Protein AF-A0A8S3QDN3-F1 (afdb_monomer_lite)

InterPro domains:
  IPR000530 Small ribosomal subunit protein eS12 [PR00972] (88-101)
  IPR000530 Small ribosomal subunit protein eS12 [PR00972] (102-118)
  IPR000530 Small ribosomal subunit protein eS12 [PR00972] (143-164)
  IPR000530 Small ribosomal subunit protein eS12 [PR00972] (168-181)
  IPR004038 Ribosomal protein eL8/eL30/eS12/Gadd45 [PF01248] (84-177)
  IPR029064 Ribosomal protein eL30-like superfamily [G3DSA:3.30.1330.30] (70-199)
  IPR029064 Ribosomal protein eL30-like superfamily [SSF55315] (78-196)
  IPR047860 Small ribosomal subunit protein eS12, conserved site [PS01189] (84-102)

Radius of gyration: 24.27 Å; chains: 1; bounding box: 40×82×55 Å

Foldseek 3Di:
DPVPPPVVVVVVVVVVVVVVVVVVVVVVVVVVVVVVVVVVVVVVVVVVVVVVVVVPPDDDDDDDDDDDDDPDDDDPDPDDLVNLLLVLLVQLVVVVQKQ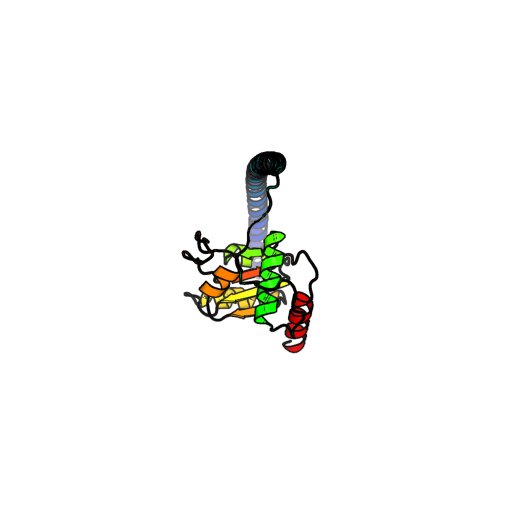FAQVSLLVCLVVLLFQEKEFEPPDPDCVSVVSNVVSCVVSVHHYHYDHFQQVVQVSNVVFDADPVRDGDDGDGTGMMTGRDSNDDDPSVVVNVVVSVVVD

Organism: Mytilus edulis (NCBI:txid6550)

Secondary structure (DSSP, 8-state):
--TTSSHHHHHHHHHHHHHHHHHHHHHHHHHHHHHHHHHHHHHHHHHHHHHHHHHS----------------S-------HHHHHHHHHHHHHHTT-EEESHHHHHHHHHTT--SEEEEES--S-HHHHHHHHHHHHHHT-EEEEES-HHHHHHHTT-EEEPTTS-EEEEPP-SEEEES---S--HHHHHHHHHHHHH-

Structure (mmCIF, N/CA/C/O backbone):
data_AF-A0A8S3QDN3-F1
#
_entry.id   AF-A0A8S3QDN3-F1
#
loop_
_atom_site.group_PDB
_atom_site.id
_atom_site.type_symbol
_atom_site.label_atom_id
_atom_site.label_alt_id
_atom_site.label_comp_id
_atom_site.label_asym_id
_atom_site.label_entity_id
_atom_site.label_seq_id
_atom_site.pdbx_PDB_ins_code
_atom_site.Cartn_x
_atom_site.Cartn_y
_atom_site.Cartn_z
_atom_site.occupancy
_atom_site.B_iso_or_equiv
_atom_site.auth_seq_id
_atom_site.auth_comp_id
_atom_site.auth_asym_id
_atom_site.auth_atom_id
_atom_site.pdbx_PDB_model_num
ATOM 1 N N . MET A 1 1 ? -18.364 45.480 29.108 1.00 50.38 1 MET A N 1
ATOM 2 C CA . MET A 1 1 ? -19.487 44.855 28.366 1.00 50.38 1 MET A CA 1
ATOM 3 C C . MET A 1 1 ? -19.116 44.588 26.892 1.00 50.38 1 MET A C 1
ATOM 5 O O . MET A 1 1 ? -19.864 44.948 25.996 1.00 50.38 1 MET A O 1
ATOM 9 N N . VAL A 1 2 ? -17.956 43.962 26.616 1.00 50.94 2 VAL A N 1
ATOM 10 C CA . VAL A 1 2 ? -17.454 43.743 25.230 1.00 50.94 2 VAL A CA 1
ATOM 11 C C . VAL A 1 2 ? -17.044 42.279 24.966 1.00 50.94 2 VAL A C 1
ATOM 13 O O . VAL A 1 2 ? -17.011 41.842 23.821 1.00 50.94 2 VAL A O 1
ATOM 16 N N . LEU A 1 3 ? -16.868 41.453 26.006 1.00 42.47 3 LEU A N 1
ATOM 17 C CA . LEU A 1 3 ? -16.330 40.089 25.872 1.00 42.47 3 LEU A CA 1
ATOM 18 C C . LEU A 1 3 ? -17.348 38.984 25.507 1.00 42.47 3 LEU A C 1
ATOM 20 O O . LEU A 1 3 ? -16.976 37.821 25.424 1.00 42.47 3 LEU A O 1
ATOM 24 N N . ARG A 1 4 ? -18.628 39.314 25.273 1.00 41.66 4 ARG A N 1
ATOM 25 C CA . ARG A 1 4 ? -19.667 38.333 24.874 1.00 41.66 4 ARG A CA 1
ATOM 26 C C . ARG A 1 4 ? -20.043 38.362 23.386 1.00 41.66 4 ARG A C 1
ATOM 28 O O . ARG A 1 4 ? -20.760 37.477 22.937 1.00 41.66 4 ARG A O 1
ATOM 35 N N . LYS A 1 5 ? -19.551 39.331 22.600 1.00 48.78 5 LYS A N 1
ATOM 36 C CA . LYS A 1 5 ? -19.869 39.449 21.157 1.00 48.78 5 LYS A CA 1
ATOM 37 C C . LYS A 1 5 ? -18.861 38.774 20.218 1.00 48.78 5 LYS A C 1
ATOM 39 O O . LYS A 1 5 ? -19.165 38.621 19.040 1.00 48.78 5 LYS A O 1
ATOM 44 N N . PHE A 1 6 ? -17.696 38.353 20.714 1.00 43.66 6 PHE A N 1
ATOM 45 C CA . PHE A 1 6 ? -16.641 37.790 19.862 1.00 43.66 6 PHE A CA 1
ATOM 46 C C . PHE A 1 6 ? -16.793 36.276 19.622 1.00 43.66 6 PHE A C 1
ATOM 48 O O . PHE A 1 6 ? -16.508 35.790 18.534 1.00 43.66 6 PHE A O 1
ATOM 55 N N . ILE A 1 7 ? -17.352 35.536 20.586 1.00 48.69 7 ILE A N 1
ATOM 56 C CA . ILE A 1 7 ? -17.512 34.072 20.495 1.00 48.69 7 ILE A CA 1
ATOM 57 C C . ILE A 1 7 ? -18.625 33.673 19.502 1.00 48.69 7 ILE A C 1
ATOM 59 O O . ILE A 1 7 ? -18.538 32.634 18.856 1.00 48.69 7 ILE A O 1
ATOM 63 N N . GLY A 1 8 ? -19.642 34.522 19.307 1.00 42.94 8 GLY A N 1
ATOM 64 C CA . GLY A 1 8 ? -20.785 34.216 18.434 1.00 42.94 8 GLY A CA 1
ATOM 65 C C . GLY A 1 8 ? -20.530 34.361 16.928 1.00 42.94 8 GLY A C 1
ATOM 66 O O . GLY A 1 8 ? -21.243 33.754 16.135 1.00 42.94 8 GLY A O 1
ATOM 67 N N . ARG A 1 9 ? -19.524 35.139 16.496 1.00 49.28 9 ARG A N 1
ATOM 68 C CA . ARG A 1 9 ? -19.209 35.278 15.057 1.00 49.28 9 ARG A CA 1
ATOM 69 C C . ARG A 1 9 ? -18.379 34.115 14.518 1.00 49.28 9 ARG A C 1
ATOM 71 O O . ARG A 1 9 ? -18.529 33.766 13.349 1.00 49.28 9 ARG A O 1
ATOM 78 N N . GLN A 1 10 ? -17.557 33.491 15.362 1.00 48.78 10 GLN A N 1
ATOM 79 C CA . GLN A 1 10 ? -16.714 32.369 14.948 1.00 48.78 10 GLN A CA 1
ATOM 80 C C . GLN A 1 10 ? -17.529 31.080 14.744 1.00 48.78 10 GLN A C 1
ATOM 82 O O . GLN A 1 10 ? -17.232 30.294 13.848 1.00 48.78 10 GLN A O 1
ATOM 87 N N . THR A 1 11 ? -18.594 30.875 15.527 1.00 51.03 11 THR A N 1
ATOM 88 C CA . THR A 1 11 ? -19.451 29.682 15.426 1.00 51.03 11 THR A CA 1
ATOM 89 C C . THR A 1 11 ? -20.409 29.729 14.232 1.00 51.03 11 THR A C 1
ATOM 91 O O . THR A 1 11 ? -20.698 28.686 13.649 1.00 51.03 11 THR A O 1
ATOM 94 N N . PHE A 1 12 ? -20.837 30.919 13.793 1.00 46.59 12 PHE A N 1
ATOM 95 C CA . PHE A 1 12 ? -21.756 31.064 12.656 1.00 46.59 12 PHE A CA 1
ATOM 96 C C . PHE A 1 12 ? -21.086 30.776 11.300 1.00 46.59 12 PHE A C 1
ATOM 98 O O . PHE A 1 12 ? -21.665 30.092 10.459 1.00 46.59 12 PHE A O 1
ATOM 105 N N . GLN A 1 13 ? -19.827 31.196 11.110 1.00 51.06 13 GLN A N 1
ATOM 106 C CA . GLN A 1 13 ? -19.063 30.844 9.901 1.00 51.06 13 GLN A CA 1
ATOM 107 C C . GLN A 1 13 ? -18.728 29.346 9.822 1.00 51.06 13 GLN A C 1
ATOM 109 O O . GLN A 1 13 ? -18.540 28.808 8.729 1.00 51.06 13 GLN A O 1
ATOM 114 N N . ASN A 1 14 ? -18.670 28.657 10.966 1.00 46.81 14 ASN A N 1
ATOM 115 C CA . ASN A 1 14 ? -18.399 27.224 11.003 1.00 46.81 14 ASN A CA 1
ATOM 116 C C . ASN A 1 14 ? -19.632 26.397 10.585 1.00 46.81 14 ASN A C 1
ATOM 118 O O . ASN A 1 14 ? -19.491 25.387 9.900 1.00 46.81 14 ASN A O 1
ATOM 122 N N . LEU A 1 15 ? -20.848 26.868 10.896 1.00 49.06 15 LEU A N 1
ATOM 123 C CA . LEU A 1 15 ? -22.093 26.201 10.493 1.00 49.06 15 LEU A CA 1
ATOM 124 C C . LEU A 1 15 ? -22.360 26.280 8.976 1.00 49.06 15 LEU A C 1
ATOM 126 O O . LEU A 1 15 ? -22.818 25.307 8.377 1.00 49.06 15 LEU A O 1
ATOM 130 N N . GLU A 1 16 ? -22.023 27.395 8.319 1.00 52.25 16 GLU A N 1
ATOM 131 C CA . GLU A 1 16 ? -22.179 27.518 6.859 1.00 52.25 16 GLU A CA 1
ATOM 132 C C . GLU A 1 16 ? -21.180 26.654 6.068 1.00 52.25 16 GLU A C 1
ATOM 134 O O . GLU A 1 16 ? -21.493 26.202 4.962 1.00 52.25 16 GLU A O 1
ATOM 139 N N . ARG A 1 17 ? -19.996 26.369 6.631 1.00 51.41 17 ARG A N 1
ATOM 140 C CA . ARG A 1 17 ? -19.025 25.436 6.029 1.00 51.41 17 ARG A CA 1
ATOM 141 C C . ARG A 1 17 ? -19.524 23.993 6.045 1.00 51.41 17 ARG A C 1
ATOM 143 O O . ARG A 1 17 ? -19.334 23.290 5.056 1.00 51.41 17 ARG A O 1
ATOM 150 N N . ILE A 1 18 ? -20.226 23.586 7.101 1.00 54.91 18 ILE A N 1
ATOM 151 C CA . ILE A 1 18 ? -20.807 22.240 7.220 1.00 54.91 18 ILE A CA 1
ATOM 152 C C . ILE A 1 18 ? -21.908 22.022 6.163 1.00 54.91 18 ILE A C 1
ATOM 154 O O . ILE A 1 18 ? -21.962 20.971 5.530 1.00 54.91 18 ILE A O 1
ATOM 15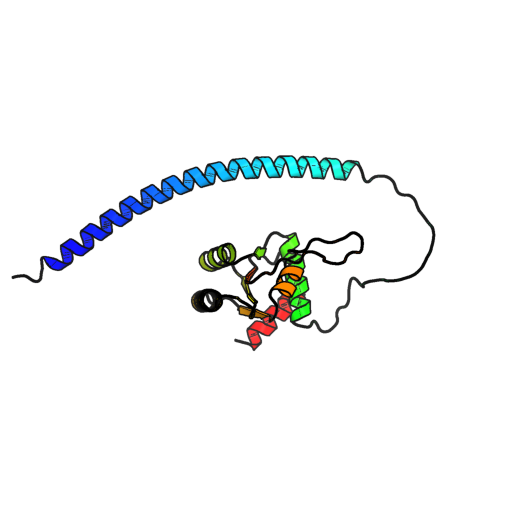8 N N . SER A 1 19 ? -22.726 23.044 5.878 1.00 52.34 19 SER A N 1
ATOM 159 C CA . SER A 1 19 ? -23.772 22.977 4.838 1.00 52.34 19 SER A CA 1
ATOM 160 C C . SER A 1 19 ? -23.218 22.959 3.400 1.00 52.34 19 SER A C 1
ATOM 162 O O . SER A 1 19 ? -23.787 22.326 2.509 1.00 52.34 19 SER A O 1
ATOM 164 N N . LYS A 1 20 ? -22.079 23.620 3.143 1.00 53.25 20 LYS A N 1
ATOM 165 C CA . LYS A 1 20 ? -21.407 23.548 1.830 1.00 53.25 20 LYS A CA 1
ATOM 166 C C . LYS A 1 20 ? -20.676 22.216 1.621 1.00 53.25 20 LYS A C 1
ATOM 168 O O . LYS A 1 20 ? -20.647 21.731 0.493 1.00 53.25 20 LYS A O 1
ATOM 173 N N . ALA A 1 21 ? -20.144 21.608 2.684 1.00 52.16 21 ALA A N 1
ATOM 174 C CA . ALA A 1 21 ? -19.502 20.294 2.625 1.00 52.16 21 ALA A CA 1
ATOM 175 C C . ALA A 1 21 ? -20.494 19.180 2.241 1.00 52.16 21 ALA A C 1
ATOM 177 O O . ALA A 1 21 ? -20.200 18.386 1.349 1.00 52.16 21 ALA A O 1
ATOM 178 N N . SER A 1 22 ? -21.711 19.186 2.798 1.00 53.78 22 SER A N 1
ATOM 179 C CA . SER A 1 22 ? -22.720 18.159 2.488 1.00 53.78 22 SER A CA 1
ATOM 180 C C . SER A 1 22 ? -23.232 18.212 1.039 1.00 53.78 22 SER A C 1
ATOM 182 O O . SER A 1 22 ? -23.549 17.175 0.451 1.00 53.78 22 SER A O 1
ATOM 184 N N . LYS A 1 23 ? -23.252 19.399 0.413 1.00 51.16 23 LYS A N 1
ATOM 185 C CA . LYS A 1 23 ? -23.586 19.558 -1.018 1.00 51.16 23 LYS A CA 1
ATOM 186 C C . LYS A 1 23 ? -22.494 19.026 -1.957 1.00 51.16 23 LYS A C 1
ATOM 188 O O . LYS A 1 23 ? -22.804 18.585 -3.060 1.00 51.16 23 LYS A O 1
ATOM 193 N N . LEU A 1 24 ? -21.228 19.033 -1.530 1.00 52.47 24 LEU A N 1
ATOM 194 C CA . LEU A 1 24 ? -20.122 18.432 -2.287 1.00 52.47 24 LEU A CA 1
ATOM 195 C C . LEU A 1 24 ? -20.076 16.908 -2.113 1.00 52.47 24 LEU A C 1
ATOM 197 O O . LEU A 1 24 ? -19.780 16.196 -3.072 1.00 52.47 24 LEU A O 1
ATOM 201 N N . GLU A 1 25 ? -20.453 16.396 -0.940 1.00 54.19 25 GLU A N 1
ATOM 202 C CA . GLU A 1 25 ? -20.598 14.952 -0.715 1.00 54.19 25 GLU A CA 1
ATOM 203 C C . GLU A 1 25 ? -21.713 14.340 -1.570 1.00 54.19 25 GLU A C 1
ATOM 205 O O . GLU A 1 25 ? -21.537 13.257 -2.131 1.00 54.19 25 GLU A O 1
ATOM 210 N N . SER A 1 26 ? -22.819 15.063 -1.773 1.00 52.88 26 SER A N 1
ATOM 211 C CA . SER A 1 26 ? -23.883 14.608 -2.677 1.00 52.88 26 SER A CA 1
ATOM 212 C C . SER A 1 26 ? -23.433 14.602 -4.147 1.00 52.88 26 SER A C 1
ATOM 214 O O . SER A 1 26 ? -23.751 13.661 -4.871 1.00 52.88 26 SER A O 1
ATOM 216 N N . ALA A 1 27 ? -22.617 15.565 -4.591 1.00 53.34 27 ALA A N 1
ATOM 217 C CA . ALA A 1 27 ? -22.060 15.569 -5.949 1.00 53.34 27 ALA A CA 1
ATOM 218 C C . ALA A 1 27 ? -21.038 14.435 -6.189 1.00 53.34 27 ALA A C 1
ATOM 220 O O . ALA A 1 27 ? -21.037 13.809 -7.253 1.00 53.34 27 ALA A O 1
ATOM 221 N N . LEU A 1 28 ? -20.201 14.118 -5.194 1.00 52.75 28 LEU A N 1
ATOM 222 C CA . LEU A 1 28 ? -19.253 12.998 -5.265 1.00 52.75 28 LEU A CA 1
ATOM 223 C C . LEU A 1 28 ? -19.958 11.633 -5.282 1.00 52.75 28 LEU A C 1
ATOM 225 O O . LEU A 1 28 ? -19.478 10.705 -5.937 1.00 52.75 28 LEU A O 1
ATOM 229 N N . TYR A 1 29 ? -21.121 11.517 -4.638 1.00 56.12 29 TYR A N 1
ATOM 230 C CA . TYR A 1 29 ? -21.932 10.301 -4.663 1.00 56.12 29 TYR A CA 1
ATOM 231 C C . TYR A 1 29 ? -22.500 10.000 -6.065 1.00 56.12 29 TYR A C 1
ATOM 233 O O . TYR A 1 29 ? -22.380 8.872 -6.547 1.00 56.12 29 TYR A O 1
ATOM 241 N N . TYR A 1 30 ? -23.001 11.008 -6.792 1.00 50.34 30 TYR A N 1
ATOM 242 C CA . TYR A 1 30 ? -23.463 10.823 -8.180 1.00 50.34 30 TYR A CA 1
ATOM 243 C C . TYR A 1 30 ? -22.319 10.494 -9.158 1.00 50.34 30 TYR A C 1
ATOM 245 O O . TYR A 1 30 ? -22.499 9.690 -10.075 1.00 50.34 30 TYR A O 1
ATOM 253 N N . ALA A 1 31 ? -21.112 11.026 -8.934 1.00 49.47 31 ALA A N 1
ATOM 254 C CA . ALA A 1 31 ? -19.923 10.637 -9.700 1.00 49.47 31 ALA A CA 1
ATOM 255 C C . ALA A 1 31 ? -19.451 9.199 -9.388 1.00 49.47 31 ALA A C 1
ATOM 257 O O . ALA A 1 31 ? -18.926 8.514 -10.269 1.00 49.47 31 ALA A O 1
ATOM 258 N N . SER A 1 32 ? -19.658 8.721 -8.154 1.00 45.66 32 SER A N 1
ATOM 259 C CA . SER A 1 32 ? -19.384 7.333 -7.756 1.00 45.66 32 SER A CA 1
ATOM 260 C C . SER A 1 32 ? -20.336 6.347 -8.436 1.00 45.66 32 SER A C 1
ATOM 262 O O . SER A 1 32 ? -19.886 5.323 -8.949 1.00 45.66 32 SER A O 1
ATOM 264 N N . LEU A 1 33 ? -21.627 6.680 -8.526 1.00 49.09 33 LEU A N 1
ATOM 265 C CA . LEU A 1 33 ? -22.622 5.839 -9.198 1.00 49.09 33 LEU A CA 1
ATOM 266 C C . LEU A 1 33 ? -22.312 5.657 -10.695 1.00 49.09 33 LEU A C 1
ATOM 268 O O . LEU A 1 33 ? -22.464 4.559 -11.228 1.00 49.09 33 LEU A O 1
ATOM 272 N N . ASN A 1 34 ? -21.768 6.685 -11.356 1.00 48.25 34 ASN A N 1
ATOM 273 C CA . ASN A 1 34 ? -21.389 6.599 -12.770 1.00 48.25 34 ASN A CA 1
ATOM 274 C C . ASN A 1 34 ? -20.076 5.818 -13.013 1.00 48.25 34 ASN A C 1
ATOM 276 O O . ASN A 1 34 ? -19.841 5.314 -14.108 1.00 48.25 34 ASN A O 1
ATOM 280 N N . LYS A 1 35 ? -19.218 5.665 -11.992 1.00 46.12 35 LYS A N 1
ATOM 281 C CA . LYS A 1 35 ? -18.063 4.743 -12.035 1.00 46.12 35 LYS A CA 1
ATOM 282 C C . LYS A 1 35 ? -18.470 3.290 -11.796 1.00 46.12 35 LYS A C 1
ATOM 284 O O . LYS A 1 35 ? -17.833 2.385 -12.332 1.00 46.12 35 LYS A O 1
ATOM 289 N N . GLN A 1 36 ? -19.528 3.063 -11.021 1.00 40.69 36 GLN A N 1
ATOM 290 C CA . GLN A 1 36 ? -20.025 1.724 -10.709 1.00 40.69 36 GLN A CA 1
ATOM 291 C C . GLN A 1 36 ? -20.648 1.038 -11.935 1.00 40.69 36 GLN A C 1
ATOM 293 O O . GLN A 1 36 ? -20.431 -0.158 -12.134 1.00 40.69 36 GLN A O 1
ATOM 298 N N . SER A 1 37 ? -21.304 1.799 -12.819 1.00 41.19 37 SER A N 1
ATOM 299 C CA . SER A 1 37 ? -21.824 1.272 -14.090 1.00 41.19 37 SER A CA 1
ATOM 300 C C . SER A 1 37 ? -20.706 0.831 -15.051 1.00 41.19 37 SER A C 1
ATOM 302 O O . SER A 1 37 ? -20.796 -0.239 -15.645 1.00 41.19 37 SER A O 1
ATOM 304 N N . VAL A 1 38 ? -19.599 1.582 -15.154 1.00 46.44 38 VAL A N 1
ATOM 305 C CA . VAL A 1 38 ? -18.461 1.241 -16.037 1.00 46.44 38 VAL A CA 1
ATOM 306 C C . VAL A 1 38 ? -17.689 0.004 -15.548 1.00 46.44 38 VAL A C 1
ATOM 308 O O . VAL A 1 38 ? -17.191 -0.776 -16.364 1.00 46.44 38 VAL A O 1
ATOM 311 N N . VAL A 1 39 ? -17.609 -0.215 -14.229 1.00 44.25 39 VAL A N 1
ATOM 312 C CA . VAL A 1 39 ? -16.985 -1.415 -13.640 1.00 44.25 39 VAL A CA 1
ATOM 313 C C . VAL A 1 39 ? -17.842 -2.668 -13.873 1.00 44.25 39 VAL A C 1
ATOM 315 O O . VAL A 1 39 ? -17.279 -3.710 -14.199 1.00 44.25 39 VAL A O 1
ATOM 318 N N . GLN A 1 40 ? -19.178 -2.571 -13.826 1.00 31.28 40 GLN A N 1
ATOM 319 C CA . GLN A 1 40 ? -20.073 -3.688 -14.184 1.00 31.28 40 GLN A CA 1
ATOM 320 C C . GLN A 1 40 ? -19.976 -4.089 -15.667 1.00 31.28 40 GLN A C 1
ATOM 322 O O . GLN A 1 40 ? -20.045 -5.273 -15.999 1.00 31.28 40 GLN A O 1
ATOM 327 N N . SER A 1 41 ? -19.739 -3.131 -16.568 1.00 36.16 41 SER A N 1
ATOM 328 C CA . SER A 1 41 ? -19.506 -3.424 -17.990 1.00 36.16 41 SER A CA 1
ATOM 329 C C . SER A 1 41 ? -18.194 -4.182 -18.224 1.00 36.16 41 SER A C 1
ATOM 331 O O . SER A 1 41 ? -18.116 -5.030 -19.114 1.00 36.16 41 SER A O 1
ATOM 333 N N . ARG A 1 42 ? -17.161 -3.913 -17.409 1.00 38.94 42 ARG A N 1
ATOM 334 C CA . ARG A 1 42 ? -15.878 -4.631 -17.454 1.00 38.94 42 ARG A CA 1
ATOM 335 C C . ARG A 1 42 ? -15.990 -6.048 -16.895 1.00 38.94 42 ARG A C 1
ATOM 337 O O . ARG A 1 42 ? -15.510 -6.971 -17.542 1.00 38.94 42 ARG A O 1
ATOM 344 N N . THR A 1 43 ? -16.684 -6.257 -15.775 1.00 45.78 43 THR A N 1
ATOM 345 C CA . THR A 1 43 ? -16.837 -7.601 -15.184 1.00 45.78 43 THR A CA 1
ATOM 346 C C . THR A 1 43 ? -17.689 -8.535 -16.045 1.00 45.78 43 THR A C 1
ATOM 348 O O . THR A 1 43 ? -17.413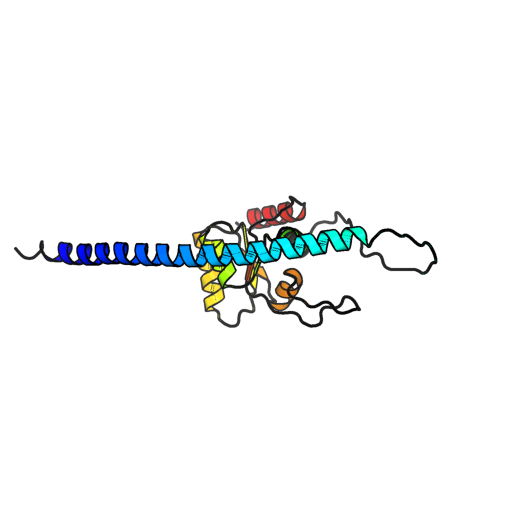 -9.734 -16.104 1.00 45.78 43 THR A O 1
ATOM 351 N N . SER A 1 44 ? -18.674 -8.011 -16.785 1.00 38.09 44 SER A N 1
ATOM 352 C CA . SER A 1 44 ? -19.465 -8.822 -17.719 1.00 38.09 44 SER A CA 1
ATOM 353 C C . SER A 1 44 ? -18.663 -9.272 -18.948 1.00 38.09 44 SER A C 1
ATOM 355 O O . SER A 1 44 ? -18.879 -10.387 -19.429 1.00 38.09 44 SER A O 1
ATOM 357 N N . LEU A 1 45 ? -17.736 -8.447 -19.453 1.00 48.22 45 LEU A N 1
ATOM 358 C CA . LEU A 1 45 ? -16.856 -8.803 -20.575 1.00 48.22 45 LEU A CA 1
ATOM 359 C C . LEU A 1 45 ? -15.727 -9.748 -20.138 1.00 48.22 45 LEU A C 1
ATOM 361 O O . LEU A 1 45 ? -15.433 -10.697 -20.866 1.00 48.22 45 LEU A O 1
ATOM 365 N N . GLU A 1 46 ? -15.189 -9.567 -18.928 1.00 45.97 46 GLU A N 1
ATOM 366 C CA . GLU A 1 46 ? -14.186 -10.462 -18.332 1.00 45.97 46 GLU A CA 1
ATOM 367 C C . GLU A 1 46 ? -14.758 -11.874 -18.111 1.00 45.97 46 GLU A C 1
ATOM 369 O O . GLU A 1 46 ? -14.119 -12.877 -18.422 1.00 45.97 46 GLU A O 1
ATOM 374 N N . SER A 1 47 ? -16.016 -11.962 -17.661 1.00 43.09 47 SER A N 1
ATOM 375 C CA . SER A 1 47 ? -16.718 -13.234 -17.421 1.00 43.09 47 SER A CA 1
ATOM 376 C C . SER A 1 47 ? -17.008 -13.995 -18.722 1.00 43.09 47 SER A C 1
ATOM 378 O O . SER A 1 47 ? -16.924 -15.226 -18.785 1.00 43.09 47 SER A O 1
ATOM 380 N N . ARG A 1 48 ? -17.313 -13.262 -19.800 1.00 40.81 48 ARG A N 1
ATOM 381 C CA . ARG A 1 48 ? -17.563 -13.825 -21.135 1.00 40.81 48 ARG A CA 1
ATOM 382 C C . ARG A 1 48 ? -16.264 -14.296 -21.804 1.00 40.81 48 ARG A C 1
ATOM 384 O O . ARG A 1 48 ? -16.270 -15.327 -22.474 1.00 40.81 48 ARG A O 1
ATOM 391 N N . TRP A 1 49 ? -15.146 -13.615 -21.542 1.00 48.53 49 TRP A N 1
ATOM 392 C CA . TRP A 1 49 ? -13.802 -14.067 -21.919 1.00 48.53 49 TRP A CA 1
ATOM 393 C C . TRP A 1 49 ? -13.352 -15.303 -21.127 1.00 48.53 49 TRP A C 1
ATOM 395 O O . TRP A 1 49 ? -12.884 -16.271 -21.725 1.00 48.53 49 TRP A O 1
ATOM 405 N N . GLN A 1 50 ? -13.569 -15.343 -19.811 1.00 49.75 50 GLN A N 1
ATOM 406 C CA . GLN A 1 50 ? -13.206 -16.499 -18.976 1.00 49.75 50 GLN A CA 1
ATOM 407 C C . GLN A 1 50 ? -14.019 -17.760 -19.313 1.00 49.75 50 GLN A C 1
ATOM 409 O O . GLN A 1 50 ? -13.484 -18.869 -19.281 1.00 49.75 50 GLN A O 1
ATOM 414 N N . THR A 1 51 ? -15.286 -17.608 -19.712 1.00 50.06 51 THR A N 1
ATOM 415 C CA . THR A 1 51 ? -16.119 -18.741 -20.154 1.00 50.06 51 THR A CA 1
ATOM 416 C C . THR A 1 51 ? -15.674 -19.269 -21.524 1.00 50.06 51 THR A C 1
ATOM 418 O O . THR A 1 51 ? -15.628 -20.484 -21.720 1.00 50.06 51 THR A O 1
ATOM 421 N N . SER A 1 52 ? -15.257 -18.380 -22.438 1.00 42.59 52 SER A N 1
ATOM 422 C CA . SER A 1 52 ? -14.707 -18.754 -23.751 1.00 42.59 52 SER A CA 1
ATOM 423 C C . SER A 1 52 ? -13.346 -19.452 -23.646 1.00 42.59 52 SER A C 1
ATOM 425 O O . SER A 1 52 ? -13.086 -20.388 -24.396 1.00 42.59 52 SER A O 1
ATOM 427 N N . LEU A 1 53 ? -12.489 -19.043 -22.703 1.00 47.88 53 LEU A N 1
ATOM 428 C CA . LEU A 1 53 ? -11.207 -19.714 -22.450 1.00 47.88 53 LEU A CA 1
ATOM 429 C C . LEU A 1 53 ? -11.379 -21.092 -21.797 1.00 47.88 53 LEU A C 1
ATOM 431 O O . LEU A 1 53 ? -10.565 -21.985 -22.017 1.00 47.88 53 LEU A O 1
ATOM 435 N N . ARG A 1 54 ? -12.453 -21.303 -21.027 1.00 39.50 54 ARG A N 1
ATOM 436 C CA . ARG A 1 54 ? -12.746 -22.603 -20.406 1.00 39.50 54 ARG A CA 1
ATOM 437 C C . ARG A 1 54 ? -13.277 -23.638 -21.408 1.00 39.50 54 ARG A C 1
ATOM 439 O O . ARG A 1 54 ? -13.145 -24.831 -21.158 1.00 39.50 54 ARG A O 1
ATOM 446 N N . THR A 1 55 ? -13.824 -23.214 -22.551 1.00 41.81 55 THR A N 1
ATOM 447 C CA . THR A 1 55 ? -14.311 -24.132 -23.602 1.00 41.81 55 THR A CA 1
ATOM 448 C C . THR A 1 55 ? -13.217 -24.586 -24.575 1.00 41.81 55 THR A C 1
ATOM 450 O O . THR A 1 55 ? -13.388 -25.606 -25.238 1.00 41.81 55 THR A O 1
ATOM 453 N N . SER A 1 56 ? -12.076 -23.888 -24.647 1.00 37.88 56 SER A N 1
ATOM 454 C CA . SER A 1 56 ? -11.002 -24.178 -25.612 1.00 37.88 56 SER A CA 1
ATOM 455 C C . SER A 1 56 ? -9.875 -25.085 -25.093 1.00 37.88 56 SER A C 1
ATOM 457 O O . SER A 1 56 ? -9.021 -25.485 -25.878 1.00 37.88 56 SER A O 1
ATOM 459 N N . VAL A 1 57 ? -9.854 -25.448 -23.803 1.00 43.72 57 VAL A N 1
ATOM 460 C CA . VAL A 1 57 ? -8.792 -26.285 -23.197 1.00 43.72 57 VAL A CA 1
ATOM 461 C C . VAL A 1 57 ? -9.290 -27.714 -22.957 1.00 43.72 57 VAL A C 1
ATOM 463 O O . VAL A 1 57 ? -9.270 -28.238 -21.848 1.00 43.72 57 VAL A O 1
ATOM 466 N N . SER A 1 58 ? -9.767 -28.366 -24.017 1.00 40.59 58 SER A N 1
ATOM 467 C CA . SER A 1 58 ? -9.985 -29.816 -24.018 1.00 40.59 58 SER A CA 1
ATOM 468 C C . SER A 1 58 ? -9.384 -30.459 -25.266 1.00 40.59 58 SER A C 1
ATOM 470 O O . SER A 1 58 ? -10.076 -30.792 -26.224 1.00 40.59 58 SER A O 1
ATOM 472 N N . LYS A 1 59 ? -8.062 -30.680 -25.238 1.00 33.84 59 LYS A N 1
ATOM 473 C CA . LYS A 1 59 ? -7.468 -31.901 -25.806 1.00 33.84 59 LYS A CA 1
ATOM 474 C C . LYS A 1 59 ? -6.023 -32.124 -25.329 1.00 33.84 59 LYS A C 1
ATOM 476 O O . LYS A 1 59 ? -5.202 -31.228 -25.505 1.00 33.84 59 LYS A O 1
ATOM 481 N N . PRO A 1 60 ? -5.699 -33.304 -24.766 1.00 45.16 60 PRO A N 1
ATOM 482 C CA . PRO A 1 60 ? -4.345 -33.679 -24.373 1.00 45.16 60 PRO A CA 1
ATOM 483 C C . PRO A 1 60 ? -3.580 -34.302 -25.551 1.00 45.16 60 PRO A C 1
ATOM 485 O O . PRO A 1 60 ? -4.165 -35.013 -26.373 1.00 45.16 60 PRO A O 1
ATOM 488 N N . LYS A 1 61 ? -2.258 -34.099 -25.606 1.00 30.69 61 LYS A N 1
ATOM 489 C CA . LYS A 1 61 ? -1.347 -34.966 -26.365 1.00 30.69 61 LYS A CA 1
ATOM 490 C C . LYS A 1 61 ? -0.030 -35.137 -25.607 1.00 30.69 61 LYS A C 1
ATOM 492 O O . LYS A 1 61 ? 0.585 -34.163 -25.194 1.00 30.69 61 LYS A O 1
ATOM 497 N N . MET A 1 62 ? 0.302 -36.405 -25.386 1.00 36.59 62 MET A N 1
ATOM 498 C CA . MET A 1 62 ? 1.402 -36.926 -24.580 1.00 36.59 62 MET A CA 1
ATOM 499 C C . MET A 1 62 ? 2.742 -36.979 -25.335 1.00 36.59 62 MET A C 1
ATOM 501 O O . MET A 1 62 ? 2.742 -37.150 -26.552 1.00 36.59 62 MET A O 1
ATOM 505 N N . ALA A 1 63 ? 3.807 -36.983 -24.519 1.00 42.75 63 ALA A N 1
ATOM 506 C CA . ALA A 1 63 ? 5.138 -37.595 -24.667 1.00 42.75 63 ALA A CA 1
ATOM 507 C C . ALA A 1 63 ? 6.157 -37.004 -25.664 1.00 42.75 63 ALA A C 1
ATOM 509 O O . ALA A 1 63 ? 5.995 -37.143 -26.871 1.00 42.75 63 ALA A O 1
ATOM 510 N N . SER A 1 64 ? 7.268 -36.471 -25.126 1.00 33.31 64 SER A N 1
ATOM 511 C CA . SER A 1 64 ? 8.621 -37.067 -25.236 1.00 33.31 64 SER A CA 1
ATOM 512 C C . SER A 1 64 ? 9.672 -36.214 -24.496 1.00 33.31 64 SER A C 1
ATOM 514 O O . SER A 1 64 ? 9.618 -34.988 -24.548 1.00 33.31 64 SER A O 1
ATOM 516 N N . ASP A 1 65 ? 10.589 -36.902 -23.821 1.00 35.25 65 ASP A N 1
ATOM 517 C CA . ASP A 1 65 ? 11.651 -36.479 -22.894 1.00 35.25 65 ASP A CA 1
ATOM 518 C C . ASP A 1 65 ? 12.548 -35.294 -23.310 1.00 35.25 65 ASP A C 1
ATOM 520 O O . ASP A 1 65 ? 12.904 -35.177 -24.480 1.00 35.25 65 ASP A O 1
ATOM 524 N N . THR A 1 66 ? 12.976 -34.470 -22.334 1.00 38.28 66 THR A N 1
ATOM 525 C CA . THR A 1 66 ? 14.387 -34.134 -21.991 1.00 38.28 66 THR A CA 1
ATOM 526 C C . THR A 1 66 ? 14.424 -33.218 -20.744 1.00 38.28 66 THR A C 1
ATOM 528 O O . THR A 1 66 ? 13.687 -32.242 -20.650 1.00 38.28 66 THR A O 1
ATOM 531 N N . GLU A 1 67 ? 15.268 -33.619 -19.797 1.00 38.31 67 GLU A N 1
ATOM 532 C CA . GLU A 1 67 ? 15.732 -33.057 -18.515 1.00 38.31 67 GLU A CA 1
ATOM 533 C C . GLU A 1 67 ? 15.545 -31.551 -18.183 1.00 38.31 67 GLU A C 1
ATOM 535 O O . GLU A 1 67 ? 15.915 -30.675 -18.958 1.00 38.31 67 GLU A O 1
ATOM 540 N N . GLY A 1 68 ? 15.126 -31.296 -16.928 1.00 36.00 68 GLY A N 1
ATOM 541 C CA . GLY A 1 68 ? 15.838 -30.413 -15.982 1.00 36.00 68 GLY A CA 1
ATOM 542 C C . GLY A 1 68 ? 15.456 -28.928 -15.909 1.00 36.00 68 GLY A C 1
ATOM 543 O O . GLY A 1 68 ? 16.018 -28.119 -16.634 1.00 36.00 68 GLY A O 1
ATOM 544 N N . ASP A 1 69 ? 14.548 -28.565 -14.995 1.00 33.16 69 ASP A N 1
ATOM 545 C CA . ASP A 1 69 ? 14.851 -27.783 -13.773 1.00 33.16 69 ASP A CA 1
ATOM 546 C C . ASP A 1 69 ? 13.531 -27.440 -13.053 1.00 33.16 69 ASP A C 1
ATOM 548 O O . ASP A 1 69 ? 12.801 -26.502 -13.393 1.00 33.16 69 ASP A O 1
ATOM 552 N N . ASP A 1 70 ? 13.205 -28.262 -12.060 1.00 34.59 70 ASP A N 1
ATOM 553 C CA . ASP A 1 70 ? 12.188 -28.018 -11.050 1.00 34.59 70 ASP A CA 1
ATOM 554 C C . ASP A 1 70 ? 12.533 -26.757 -10.239 1.00 34.59 70 ASP A C 1
ATOM 556 O O . ASP A 1 70 ? 13.544 -26.719 -9.541 1.00 34.59 70 ASP A O 1
ATOM 560 N N . VAL A 1 71 ? 11.659 -25.742 -10.231 1.00 38.22 71 VAL A N 1
ATOM 561 C CA . VAL A 1 71 ? 11.634 -24.794 -9.106 1.00 38.22 71 VAL A CA 1
ATOM 562 C C . VAL A 1 71 ? 10.589 -25.316 -8.117 1.00 38.22 71 VAL A C 1
ATOM 564 O O . VAL A 1 71 ? 9.396 -25.312 -8.439 1.00 38.22 71 VAL A O 1
ATOM 567 N N . PRO A 1 72 ? 11.009 -25.820 -6.945 1.00 39.81 72 PRO A N 1
ATOM 568 C CA . PRO A 1 72 ? 10.176 -26.637 -6.078 1.00 39.81 72 PRO A CA 1
ATOM 569 C C . PRO A 1 72 ? 9.012 -25.833 -5.496 1.00 39.81 72 PRO A C 1
ATOM 571 O O . PRO A 1 72 ? 9.187 -24.856 -4.768 1.00 39.81 72 PRO A O 1
ATOM 574 N N . MET A 1 73 ? 7.802 -26.298 -5.791 1.00 44.72 73 MET A N 1
ATOM 575 C CA . MET A 1 73 ? 6.623 -26.035 -4.980 1.00 44.72 73 MET A CA 1
ATOM 576 C C . MET A 1 73 ? 6.726 -26.944 -3.745 1.00 44.72 73 MET A C 1
ATOM 578 O O . MET A 1 73 ? 6.778 -28.160 -3.899 1.00 44.72 73 MET A O 1
ATOM 582 N N . ALA A 1 74 ? 6.720 -26.341 -2.554 1.00 48.59 74 ALA A N 1
ATOM 583 C CA . ALA A 1 74 ? 6.887 -26.943 -1.223 1.00 48.59 74 ALA A CA 1
ATOM 584 C C . ALA A 1 74 ? 8.341 -27.113 -0.738 1.00 48.59 74 ALA A C 1
ATOM 586 O O . ALA A 1 74 ? 9.006 -28.111 -0.995 1.00 48.59 74 ALA A O 1
ATOM 587 N N . ALA A 1 75 ? 8.783 -26.167 0.093 1.00 36.97 75 ALA A N 1
ATOM 588 C CA . ALA A 1 75 ? 9.857 -26.390 1.052 1.00 36.97 75 ALA A CA 1
ATOM 589 C C . ALA A 1 75 ? 9.520 -25.648 2.351 1.00 36.97 75 ALA A C 1
ATOM 591 O O . ALA A 1 75 ? 9.685 -24.436 2.447 1.00 36.97 75 ALA A O 1
ATOM 592 N N . GLY A 1 76 ? 9.047 -26.395 3.353 1.00 40.75 76 GLY A N 1
ATOM 593 C CA . GLY A 1 76 ? 8.955 -25.961 4.750 1.00 40.75 76 GLY A CA 1
ATOM 594 C C . GLY A 1 76 ? 10.342 -25.838 5.385 1.00 40.75 76 GLY A C 1
ATOM 595 O O . GLY A 1 76 ? 10.664 -26.555 6.329 1.00 40.75 76 GLY A O 1
ATOM 596 N N . GLY A 1 77 ? 11.184 -24.978 4.813 1.00 42.88 77 GLY A N 1
ATOM 597 C CA . GLY A 1 77 ? 12.409 -24.494 5.433 1.00 42.88 77 GLY A CA 1
ATOM 598 C C . GLY A 1 77 ? 12.087 -23.306 6.332 1.00 42.88 77 GLY A C 1
ATOM 599 O O . GLY A 1 77 ? 11.070 -22.647 6.147 1.00 42.88 77 GLY A O 1
ATOM 600 N N . VAL A 1 78 ? 12.940 -23.045 7.319 1.00 52.72 78 VAL A N 1
ATOM 601 C CA . VAL A 1 78 ? 12.858 -21.874 8.203 1.00 52.72 78 VAL A CA 1
ATOM 602 C C . VAL A 1 78 ? 12.617 -20.624 7.348 1.00 52.72 78 VAL A C 1
ATOM 604 O O . VAL A 1 78 ? 13.482 -20.226 6.571 1.00 52.72 78 VAL A O 1
ATOM 607 N N . MET A 1 79 ? 11.405 -20.074 7.407 1.00 64.56 79 MET A N 1
ATOM 608 C CA . MET A 1 79 ? 10.985 -19.009 6.501 1.00 64.56 79 MET A CA 1
ATOM 609 C C . MET A 1 79 ? 11.675 -17.706 6.900 1.00 64.56 79 MET A C 1
ATOM 611 O O . MET A 1 79 ? 11.440 -17.181 7.988 1.00 64.56 79 MET A O 1
ATOM 615 N N . ASP A 1 80 ? 12.512 -17.173 6.012 1.00 82.44 80 ASP A N 1
ATOM 616 C CA . ASP A 1 80 ? 13.093 -15.843 6.168 1.00 82.44 80 ASP A CA 1
ATOM 617 C C . ASP A 1 80 ? 12.029 -14.748 5.991 1.00 82.44 80 ASP A C 1
ATOM 619 O O . ASP A 1 80 ? 11.089 -14.861 5.204 1.00 82.44 80 ASP A O 1
ATOM 623 N N . ILE A 1 81 ? 12.196 -13.620 6.685 1.00 84.19 81 ILE A N 1
ATOM 624 C CA . ILE A 1 81 ? 11.210 -12.521 6.694 1.00 84.19 81 ILE A CA 1
ATOM 625 C C . ILE A 1 81 ? 10.928 -12.002 5.273 1.00 84.19 81 ILE A C 1
ATOM 627 O O . ILE A 1 81 ? 9.784 -11.725 4.913 1.00 84.19 81 ILE A O 1
ATOM 631 N N . TYR A 1 82 ? 11.965 -11.877 4.441 1.00 86.88 82 TYR A N 1
ATOM 632 C CA . TYR A 1 82 ? 11.824 -11.374 3.073 1.00 86.88 82 TYR A CA 1
ATOM 633 C C . TYR A 1 82 ? 11.176 -12.384 2.122 1.00 86.88 82 TYR A C 1
ATOM 635 O O . TYR A 1 82 ? 10.456 -11.969 1.215 1.00 86.88 82 TYR A O 1
ATOM 643 N N . THR A 1 83 ? 11.386 -13.687 2.321 1.00 86.38 83 THR A N 1
ATOM 644 C CA . THR A 1 83 ? 10.725 -14.722 1.512 1.00 86.38 83 THR A CA 1
ATOM 645 C C . THR A 1 83 ? 9.261 -14.865 1.921 1.00 86.38 83 THR A C 1
ATOM 647 O O . THR A 1 83 ? 8.389 -14.886 1.053 1.00 86.38 83 THR A O 1
ATOM 650 N N . ALA A 1 84 ? 8.971 -14.803 3.223 1.00 87.69 84 ALA A N 1
ATOM 651 C CA . ALA A 1 84 ? 7.610 -14.735 3.745 1.00 87.69 84 ALA A CA 1
ATOM 652 C C . ALA A 1 84 ? 6.841 -13.525 3.179 1.00 87.69 84 ALA A C 1
ATOM 654 O O . ALA A 1 84 ? 5.716 -13.667 2.702 1.00 87.69 84 ALA A O 1
ATOM 655 N N . LEU A 1 85 ? 7.457 -12.335 3.130 1.00 87.75 85 LEU A N 1
ATOM 656 C CA . LEU A 1 85 ? 6.843 -11.157 2.500 1.00 87.75 85 LEU A CA 1
ATOM 657 C C . LEU A 1 85 ? 6.514 -11.376 1.022 1.00 87.75 85 LEU A C 1
ATOM 659 O O . LEU A 1 85 ? 5.450 -10.957 0.570 1.00 87.75 85 LEU A O 1
ATOM 663 N N . GLN A 1 86 ? 7.402 -12.016 0.260 1.00 88.69 86 GLN A N 1
ATOM 664 C CA . GLN A 1 86 ? 7.151 -12.289 -1.157 1.00 88.69 86 GLN A CA 1
ATOM 665 C C . GLN A 1 86 ? 5.948 -13.211 -1.354 1.00 88.69 86 GLN A C 1
ATOM 667 O O . GLN A 1 86 ? 5.148 -12.979 -2.259 1.00 88.69 86 GLN A O 1
ATOM 672 N N . GLU A 1 87 ? 5.799 -14.240 -0.524 1.00 88.50 87 GLU A N 1
ATOM 673 C CA . GLU A 1 87 ? 4.638 -15.129 -0.581 1.00 88.50 87 GLU A CA 1
ATOM 674 C C . GLU A 1 87 ? 3.346 -14.398 -0.230 1.00 88.50 87 GLU A C 1
ATOM 676 O O . GLU A 1 87 ? 2.366 -14.503 -0.965 1.00 88.50 87 GLU A O 1
ATOM 681 N N . VAL A 1 88 ? 3.368 -13.581 0.822 1.00 88.44 88 VAL A N 1
ATOM 682 C CA . VAL A 1 88 ? 2.213 -12.784 1.257 1.00 88.44 88 VAL A CA 1
ATOM 683 C C . VAL A 1 88 ? 1.790 -11.761 0.201 1.00 88.44 88 VAL A C 1
ATOM 685 O O . VAL A 1 88 ? 0.599 -11.529 -0.020 1.00 88.44 88 VAL A O 1
ATOM 688 N N . LEU A 1 89 ? 2.748 -11.158 -0.503 1.00 88.94 89 LEU A N 1
ATOM 689 C CA . LEU A 1 89 ? 2.451 -10.267 -1.624 1.00 88.94 89 LEU A CA 1
ATOM 690 C C . LEU A 1 89 ? 1.876 -11.038 -2.822 1.00 88.94 89 LEU A C 1
ATOM 692 O O . LEU A 1 89 ? 0.919 -10.579 -3.439 1.00 88.94 89 LEU A O 1
ATOM 696 N N . LYS A 1 90 ? 2.375 -12.242 -3.121 1.00 88.12 90 LYS A N 1
ATOM 697 C CA . LYS A 1 90 ? 1.819 -13.087 -4.193 1.00 88.12 90 LYS A CA 1
ATOM 698 C C . LYS A 1 90 ? 0.393 -13.549 -3.889 1.00 88.12 90 LYS A C 1
ATOM 700 O O . LYS A 1 90 ? -0.448 -13.519 -4.783 1.00 88.12 90 LYS A O 1
ATOM 705 N N . THR A 1 91 ? 0.098 -13.957 -2.655 1.00 88.31 91 THR A N 1
ATOM 706 C CA . THR A 1 91 ? -1.258 -14.376 -2.268 1.00 88.31 91 THR A CA 1
ATOM 707 C C . THR A 1 91 ? -2.225 -13.198 -2.292 1.00 88.31 91 THR A C 1
ATOM 709 O O . THR A 1 91 ? -3.288 -13.301 -2.899 1.00 88.31 91 THR A O 1
ATOM 712 N N . SER A 1 92 ? -1.842 -12.051 -1.729 1.00 88.81 92 SER A N 1
ATOM 713 C CA . SER A 1 92 ? -2.684 -10.847 -1.744 1.00 88.81 92 SER A CA 1
ATOM 714 C C . SER A 1 92 ? -2.949 -10.309 -3.156 1.00 88.81 92 SER A C 1
ATOM 716 O O . SER A 1 92 ? -4.045 -9.807 -3.405 1.00 88.81 92 SER A O 1
ATOM 718 N N . LEU A 1 93 ? -2.019 -10.477 -4.108 1.00 88.56 93 LEU A N 1
ATOM 719 C CA . LEU A 1 93 ? -2.265 -10.172 -5.524 1.00 88.56 93 LEU A CA 1
ATOM 720 C C . LEU A 1 93 ? -3.371 -11.039 -6.137 1.00 88.56 93 LEU A C 1
ATOM 722 O O . LEU A 1 93 ? -4.185 -10.525 -6.895 1.00 88.56 93 LEU A O 1
ATOM 726 N N . ILE A 1 94 ? -3.424 -12.333 -5.812 1.00 89.69 94 ILE A N 1
ATOM 727 C CA . ILE A 1 94 ? -4.462 -13.246 -6.330 1.00 89.69 94 ILE A CA 1
ATOM 728 C C . ILE A 1 94 ? -5.854 -12.844 -5.821 1.00 89.69 94 ILE A C 1
ATOM 730 O O . ILE A 1 94 ? -6.856 -13.081 -6.492 1.00 89.69 94 ILE A O 1
ATOM 734 N N . HIS A 1 95 ? -5.913 -12.238 -4.637 1.00 86.62 95 HIS A N 1
ATOM 735 C CA . HIS A 1 95 ? -7.148 -11.837 -3.970 1.00 86.62 95 HIS A CA 1
ATOM 736 C C . HIS A 1 95 ? -7.504 -10.353 -4.162 1.00 86.62 95 HIS A C 1
ATOM 738 O O . HIS A 1 95 ? -8.413 -9.868 -3.494 1.00 86.62 95 HIS A O 1
ATOM 744 N N . ASP A 1 96 ? -6.800 -9.629 -5.044 1.00 86.06 96 ASP A N 1
ATOM 745 C CA . ASP A 1 96 ? -6.977 -8.186 -5.278 1.00 86.06 96 ASP A CA 1
ATOM 746 C C . ASP A 1 96 ? -6.917 -7.329 -3.987 1.00 86.06 96 ASP A C 1
ATOM 748 O O . ASP A 1 96 ? -7.463 -6.226 -3.905 1.00 86.06 96 ASP A O 1
ATOM 752 N N . GLY A 1 97 ? -6.205 -7.820 -2.968 1.00 88.62 97 GLY A N 1
ATOM 753 C CA . GLY A 1 97 ? -6.123 -7.234 -1.626 1.00 88.62 97 GLY A CA 1
ATOM 754 C C . GLY A 1 97 ? -4.994 -6.218 -1.451 1.00 88.62 97 GLY A C 1
ATOM 755 O O . GLY A 1 97 ? -4.657 -5.847 -0.327 1.00 88.62 97 GLY A O 1
ATOM 756 N N . LEU A 1 98 ? -4.366 -5.786 -2.544 1.00 91.25 98 LEU A N 1
ATOM 757 C CA . LEU A 1 98 ? -3.081 -5.095 -2.529 1.00 91.25 98 LEU A CA 1
ATOM 758 C C . LEU A 1 98 ? -3.228 -3.669 -3.084 1.00 91.25 98 LEU A C 1
ATOM 760 O O . LEU A 1 98 ? -3.607 -3.464 -4.237 1.00 91.25 98 LEU A O 1
ATOM 764 N N . ALA A 1 99 ? -2.949 -2.662 -2.255 1.00 91.06 99 ALA A N 1
ATOM 765 C CA . ALA A 1 99 ? -2.936 -1.258 -2.655 1.00 91.06 99 ALA A CA 1
ATOM 766 C C . ALA A 1 99 ? -1.521 -0.829 -3.034 1.00 91.06 99 ALA A C 1
ATOM 768 O O . ALA A 1 99 ? -0.570 -1.017 -2.272 1.00 91.06 99 ALA A O 1
ATOM 769 N N . ARG A 1 100 ? -1.388 -0.228 -4.215 1.00 89.38 100 ARG A N 1
ATOM 770 C CA . ARG A 1 100 ? -0.094 0.084 -4.818 1.00 89.38 100 ARG A CA 1
ATOM 771 C C . ARG A 1 100 ? -0.025 1.557 -5.187 1.00 89.38 100 ARG A C 1
ATOM 773 O O . ARG A 1 100 ? -0.877 2.082 -5.895 1.00 89.38 100 ARG A O 1
ATOM 780 N N . GLY A 1 101 ? 1.030 2.216 -4.718 1.00 88.12 101 GLY A N 1
ATOM 781 C CA . GLY A 1 101 ? 1.237 3.643 -4.928 1.00 88.12 101 GLY A CA 1
ATOM 782 C C . GLY A 1 101 ? 0.672 4.506 -3.801 1.00 88.12 101 GLY A C 1
ATOM 783 O O . GLY A 1 101 ? -0.234 4.124 -3.063 1.00 88.12 101 GLY A O 1
ATOM 784 N N . LEU A 1 102 ? 1.235 5.705 -3.672 1.00 87.88 102 LEU A N 1
ATOM 785 C CA . LEU A 1 102 ? 1.092 6.543 -2.484 1.00 87.88 102 LEU A CA 1
ATOM 786 C C . LEU A 1 102 ? -0.357 6.962 -2.188 1.00 87.88 102 LEU A C 1
ATOM 788 O O . LEU A 1 102 ? -0.796 6.892 -1.044 1.00 87.88 102 LEU A O 1
ATOM 792 N N . HIS A 1 103 ? -1.114 7.369 -3.211 1.00 88.19 103 HIS A N 1
ATOM 793 C CA . HIS A 1 103 ? -2.477 7.872 -3.016 1.00 88.19 103 HIS A CA 1
ATOM 794 C C . HIS A 1 103 ? -3.446 6.771 -2.563 1.00 88.19 103 HIS A C 1
ATOM 796 O O . HIS A 1 103 ? -4.283 6.986 -1.687 1.00 88.19 103 HIS A O 1
ATOM 802 N N . GLU A 1 104 ? -3.318 5.572 -3.133 1.00 89.75 104 GLU A N 1
ATOM 803 C CA . GLU A 1 104 ? -4.118 4.424 -2.708 1.00 89.75 104 GLU A CA 1
ATOM 804 C C . GLU A 1 104 ? -3.713 3.933 -1.319 1.00 89.75 104 GLU A C 1
ATOM 806 O O . GLU A 1 104 ? -4.593 3.569 -0.538 1.00 89.75 104 GLU A O 1
ATOM 811 N N . CYS A 1 105 ? -2.413 3.959 -1.002 1.00 89.62 105 CYS A N 1
ATOM 812 C CA . CYS A 1 105 ? -1.895 3.607 0.318 1.00 89.62 105 CYS A CA 1
ATOM 813 C C . CYS A 1 105 ? -2.452 4.542 1.394 1.00 89.62 105 CYS A C 1
ATOM 815 O O . CYS A 1 105 ? -3.066 4.058 2.338 1.00 89.62 105 CYS A O 1
ATOM 817 N N . ALA A 1 106 ? -2.333 5.863 1.217 1.00 88.88 106 ALA A N 1
ATOM 818 C CA . ALA A 1 106 ? -2.885 6.843 2.156 1.00 88.88 106 ALA A CA 1
ATOM 819 C C . ALA A 1 106 ? -4.389 6.617 2.378 1.00 88.88 106 ALA A C 1
ATOM 821 O O . ALA A 1 106 ? -4.840 6.454 3.505 1.00 88.88 106 ALA A O 1
ATOM 822 N N . LYS A 1 107 ? -5.152 6.432 1.292 1.00 90.25 107 LYS A N 1
ATOM 823 C CA . LYS A 1 107 ? -6.592 6.153 1.374 1.00 90.25 107 LYS A CA 1
ATOM 824 C C . LYS A 1 107 ? -6.924 4.847 2.107 1.00 90.25 107 LYS A C 1
ATOM 826 O O . LYS A 1 107 ? -7.981 4.751 2.728 1.00 90.25 107 LYS A O 1
ATOM 831 N N . ALA A 1 108 ? -6.091 3.815 1.979 1.00 90.88 108 ALA A N 1
ATOM 832 C CA . ALA A 1 108 ? -6.285 2.537 2.664 1.00 90.88 108 ALA A CA 1
ATOM 833 C C . ALA A 1 108 ? -5.966 2.636 4.163 1.00 90.88 108 ALA A C 1
ATOM 835 O O . ALA A 1 108 ? -6.692 2.061 4.978 1.00 90.88 108 ALA A O 1
ATOM 836 N N . LEU A 1 109 ? -4.920 3.395 4.505 1.00 89.50 109 LEU A N 1
ATOM 837 C CA . LEU A 1 109 ? -4.525 3.700 5.879 1.00 89.50 109 LEU A CA 1
ATOM 838 C C . LEU A 1 109 ? -5.618 4.520 6.583 1.00 89.50 109 LEU A C 1
ATOM 840 O O . LEU A 1 109 ? -6.090 4.103 7.639 1.00 89.50 109 LEU A O 1
ATOM 844 N N . ASP A 1 110 ? -6.126 5.578 5.940 1.00 89.56 110 ASP A N 1
ATOM 845 C CA . ASP A 1 110 ? -7.189 6.441 6.484 1.00 89.56 110 ASP A CA 1
ATOM 846 C C . ASP A 1 110 ? -8.484 5.666 6.772 1.00 89.56 110 ASP A C 1
ATOM 848 O O . ASP A 1 110 ? -9.174 5.887 7.769 1.00 89.56 110 ASP A O 1
ATOM 852 N N . LYS A 1 111 ? -8.827 4.720 5.889 1.00 90.06 111 LYS A N 1
ATOM 853 C CA . LYS A 1 111 ? -10.010 3.862 6.039 1.00 90.06 111 LYS A CA 1
ATOM 854 C C . LYS A 1 111 ? -9.856 2.781 7.107 1.00 90.06 111 LYS A C 1
ATOM 856 O O . LYS A 1 111 ? -10.826 2.067 7.353 1.00 90.06 111 LYS A O 1
ATOM 861 N N . ARG A 1 112 ? -8.670 2.632 7.710 1.00 84.81 112 ARG A N 1
ATOM 862 C CA . ARG A 1 112 ? -8.339 1.571 8.679 1.00 84.81 112 ARG A CA 1
ATOM 863 C C . ARG A 1 112 ? -8.560 0.158 8.128 1.00 84.81 112 ARG A C 1
ATOM 865 O O . ARG A 1 112 ? -8.897 -0.757 8.867 1.00 84.81 112 ARG A O 1
ATOM 872 N N . GLN A 1 113 ? -8.380 -0.005 6.8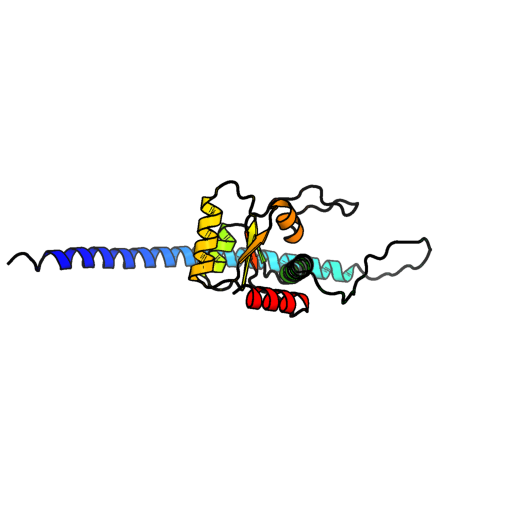20 1.00 85.75 113 GLN A N 1
ATOM 873 C CA . GLN A 1 113 ? -8.479 -1.298 6.127 1.00 85.75 113 GLN A CA 1
ATOM 874 C C . GLN A 1 113 ? -7.107 -1.940 5.915 1.00 85.75 113 GLN A C 1
ATOM 876 O O . GLN A 1 113 ? -7.002 -2.983 5.292 1.00 85.75 113 GLN A O 1
ATOM 881 N N . ALA A 1 114 ? -6.044 -1.276 6.356 1.00 89.38 114 ALA A N 1
ATOM 882 C CA . ALA A 1 114 ? -4.675 -1.687 6.124 1.00 89.38 114 ALA A CA 1
ATOM 883 C C . ALA A 1 114 ? -4.149 -2.501 7.309 1.00 89.38 114 ALA A C 1
ATOM 885 O O . ALA A 1 114 ? -4.183 -2.038 8.449 1.00 89.38 114 ALA A O 1
ATOM 886 N N . HIS A 1 115 ? -3.622 -3.690 7.025 1.00 87.38 115 HIS A N 1
ATOM 887 C CA . HIS A 1 115 ? -2.996 -4.548 8.031 1.00 87.38 115 HIS A CA 1
ATOM 888 C C . HIS A 1 115 ? -1.475 -4.372 8.083 1.00 87.38 115 HIS A C 1
ATOM 890 O O . HIS A 1 115 ? -0.872 -4.413 9.157 1.00 87.38 115 HIS A O 1
ATOM 896 N N . LEU A 1 116 ? -0.856 -4.139 6.924 1.00 89.38 116 LEU A N 1
ATOM 897 C CA . LEU A 1 116 ? 0.591 -4.014 6.778 1.00 89.38 116 LEU A CA 1
ATOM 898 C C . LEU A 1 116 ? 0.934 -2.943 5.748 1.00 89.38 116 LEU A C 1
ATOM 900 O O . LEU A 1 116 ? 0.373 -2.927 4.651 1.00 89.38 116 LEU A O 1
ATOM 904 N N . CYS A 1 117 ? 1.890 -2.084 6.097 1.00 90.38 117 CYS A N 1
ATOM 905 C CA . CYS A 1 117 ? 2.463 -1.095 5.201 1.00 90.38 117 CYS A CA 1
ATOM 906 C C . CYS A 1 117 ? 3.936 -1.403 4.935 1.00 90.38 117 CYS A C 1
ATOM 908 O O . CYS A 1 117 ? 4.730 -1.616 5.853 1.00 90.38 117 CYS A O 1
ATOM 910 N N . ILE A 1 118 ? 4.303 -1.367 3.663 1.00 90.69 118 ILE A N 1
ATOM 911 C CA . ILE A 1 118 ? 5.659 -1.564 3.181 1.00 90.69 118 ILE A CA 1
ATOM 912 C C . ILE A 1 118 ? 6.122 -0.278 2.510 1.00 90.69 118 ILE A C 1
ATOM 914 O O . ILE A 1 118 ? 5.442 0.261 1.633 1.00 90.69 118 ILE A O 1
ATOM 918 N N . LEU A 1 119 ? 7.288 0.203 2.924 1.00 90.31 119 LEU A N 1
ATOM 919 C CA . LEU A 1 119 ? 7.879 1.446 2.459 1.00 90.31 119 LEU A CA 1
ATOM 920 C C . LEU A 1 119 ? 9.266 1.200 1.861 1.00 90.31 119 LEU A C 1
ATOM 922 O O . LEU A 1 119 ? 10.077 0.479 2.438 1.00 90.31 119 LEU A O 1
ATOM 926 N N . ALA A 1 120 ? 9.541 1.825 0.719 1.00 91.06 120 ALA A N 1
ATOM 927 C CA . ALA A 1 120 ? 10.871 1.870 0.129 1.00 91.06 120 ALA A CA 1
ATOM 928 C C . ALA A 1 120 ? 11.719 2.966 0.794 1.00 91.06 120 ALA A C 1
ATOM 930 O O . ALA A 1 120 ? 11.282 4.113 0.872 1.00 91.06 120 ALA A O 1
ATOM 931 N N . ASN A 1 121 ? 12.948 2.659 1.206 1.00 86.31 121 ASN A N 1
ATOM 932 C CA . ASN A 1 121 ? 13.890 3.666 1.704 1.00 86.31 121 ASN A CA 1
ATOM 933 C C . ASN A 1 121 ? 14.313 4.632 0.585 1.00 86.31 121 ASN A C 1
ATOM 935 O O . ASN A 1 121 ? 14.473 5.828 0.820 1.00 86.31 121 ASN A O 1
ATOM 939 N N . ASN A 1 122 ? 14.413 4.125 -0.647 1.00 86.31 122 ASN A N 1
ATOM 940 C CA . ASN A 1 122 ? 14.717 4.900 -1.849 1.00 86.31 122 ASN A CA 1
ATOM 941 C C . ASN A 1 122 ? 13.478 5.657 -2.378 1.00 86.31 122 ASN A C 1
ATOM 943 O O . ASN A 1 122 ? 12.940 5.321 -3.437 1.00 86.31 122 ASN A O 1
ATOM 947 N N . CYS A 1 123 ? 13.007 6.658 -1.628 1.00 77.00 123 CYS A N 1
ATOM 948 C CA . CYS A 1 123 ? 11.989 7.618 -2.069 1.00 77.00 123 CYS A CA 1
ATOM 949 C C . CYS A 1 123 ? 12.643 8.952 -2.458 1.00 77.00 123 CYS A C 1
ATOM 951 O O . CYS A 1 123 ? 13.432 9.492 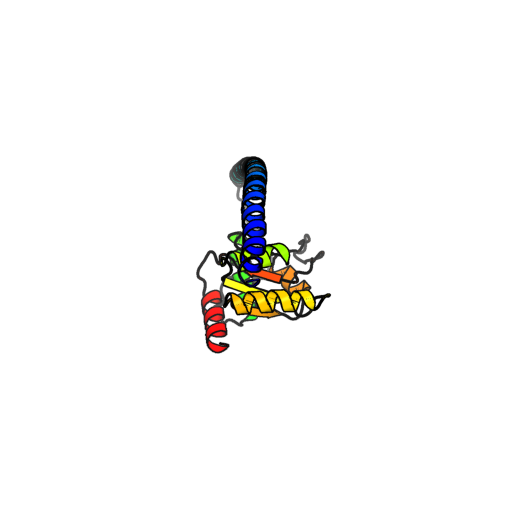-1.688 1.00 77.00 123 CYS A O 1
ATOM 953 N N . ASP A 1 124 ? 12.276 9.506 -3.617 1.00 78.44 124 ASP A N 1
ATOM 954 C CA . ASP A 1 124 ? 12.875 10.744 -4.147 1.00 78.44 124 ASP A CA 1
ATOM 955 C C . ASP A 1 124 ? 12.609 11.969 -3.258 1.00 78.44 124 ASP A C 1
ATOM 957 O O . ASP A 1 124 ? 13.457 12.851 -3.131 1.00 78.44 124 ASP A O 1
ATOM 961 N N . GLU A 1 125 ? 11.439 12.015 -2.612 1.00 83.88 125 GLU A N 1
ATOM 962 C CA . GLU A 1 125 ? 11.081 13.083 -1.685 1.00 83.88 125 GLU A CA 1
ATOM 963 C C . GLU A 1 125 ? 10.887 12.533 -0.262 1.00 83.88 125 GLU A C 1
ATOM 965 O O . GLU A 1 125 ? 10.021 11.679 -0.031 1.00 83.88 125 GLU A O 1
ATOM 970 N N . PRO A 1 126 ? 11.625 13.055 0.738 1.00 85.94 126 PRO A N 1
ATOM 971 C CA . PRO A 1 126 ? 11.524 12.588 2.120 1.00 85.94 126 PRO A CA 1
ATOM 972 C C . PRO A 1 126 ? 10.182 12.949 2.772 1.00 85.94 126 PRO A C 1
ATOM 974 O O . PRO A 1 126 ? 9.844 12.408 3.825 1.00 85.94 126 PRO A O 1
ATOM 977 N N . ALA A 1 127 ? 9.402 13.852 2.169 1.00 88.44 127 ALA A N 1
ATOM 978 C CA . ALA A 1 127 ? 8.044 14.154 2.604 1.00 88.44 127 ALA A CA 1
ATOM 979 C C . ALA A 1 127 ? 7.149 12.905 2.559 1.00 88.44 127 ALA A C 1
ATOM 981 O O . ALA A 1 127 ? 6.376 12.681 3.486 1.00 88.44 127 ALA A O 1
ATOM 982 N N . TYR A 1 128 ? 7.305 12.042 1.549 1.00 86.94 128 TYR A N 1
ATOM 983 C CA . TYR A 1 128 ? 6.497 10.827 1.421 1.00 86.94 128 TYR A CA 1
ATOM 984 C C . TYR A 1 128 ? 6.757 9.825 2.536 1.00 86.94 128 TYR A C 1
ATOM 986 O O . TYR A 1 128 ? 5.815 9.241 3.071 1.00 86.94 128 TYR A O 1
ATOM 994 N N . VAL A 1 129 ? 8.018 9.683 2.938 1.00 87.81 129 VAL A N 1
ATOM 995 C CA . VAL A 1 129 ? 8.395 8.797 4.041 1.00 87.81 129 VAL A CA 1
ATOM 996 C C . VAL A 1 129 ? 7.767 9.274 5.344 1.00 87.81 129 VAL A C 1
ATOM 998 O O . VAL A 1 129 ? 7.116 8.497 6.035 1.00 87.81 129 VAL A O 1
ATOM 1001 N N . LYS A 1 130 ? 7.853 10.579 5.616 1.00 89.69 130 LYS A N 1
ATOM 1002 C CA . LYS A 1 130 ? 7.268 11.192 6.815 1.00 89.69 130 LYS A CA 1
ATOM 1003 C C . LYS A 1 130 ? 5.749 11.052 6.867 1.00 89.69 130 LYS A C 1
ATOM 1005 O O . LYS A 1 130 ? 5.210 10.781 7.933 1.00 89.69 130 LYS A O 1
ATOM 1010 N N . LEU A 1 131 ? 5.060 11.228 5.736 1.00 88.38 131 LEU A N 1
ATOM 1011 C CA . LEU A 1 131 ? 3.603 11.090 5.672 1.00 88.38 131 LEU A CA 1
ATOM 1012 C C . LEU A 1 131 ? 3.161 9.665 6.012 1.00 88.38 131 LEU A C 1
ATOM 1014 O O . LEU A 1 131 ? 2.266 9.476 6.829 1.00 88.38 131 LEU A O 1
ATOM 1018 N N . VAL A 1 132 ? 3.800 8.659 5.415 1.00 88.25 132 VAL A N 1
ATOM 1019 C CA . VAL A 1 132 ? 3.426 7.258 5.647 1.00 88.25 132 VAL A CA 1
ATOM 1020 C C . VAL A 1 132 ? 3.817 6.801 7.050 1.00 88.25 132 VAL A C 1
ATOM 1022 O O . VAL A 1 132 ? 3.048 6.093 7.692 1.00 88.25 132 VAL A O 1
ATOM 1025 N N . GLU A 1 133 ? 4.968 7.234 7.566 1.00 89.12 133 GLU A N 1
ATOM 1026 C CA . GLU A 1 133 ? 5.360 6.962 8.951 1.00 89.12 133 GLU A CA 1
ATOM 1027 C C . GLU A 1 133 ? 4.368 7.570 9.947 1.00 89.12 133 GLU A C 1
ATOM 1029 O O . GLU A 1 133 ? 3.901 6.857 10.833 1.00 89.12 133 GLU A O 1
ATOM 1034 N N . ALA A 1 134 ? 3.979 8.837 9.762 1.00 91.06 134 ALA A N 1
ATOM 1035 C CA . ALA A 1 134 ? 2.993 9.495 10.615 1.00 91.06 134 ALA A CA 1
ATOM 1036 C C . ALA A 1 134 ? 1.654 8.738 10.617 1.00 91.06 134 ALA A C 1
ATOM 1038 O O . ALA A 1 134 ? 1.170 8.352 11.682 1.00 91.06 134 ALA A O 1
ATOM 1039 N N . LEU A 1 135 ? 1.110 8.416 9.439 1.00 89.94 135 LEU A N 1
ATOM 1040 C CA . LEU A 1 135 ? -0.154 7.676 9.322 1.00 89.94 135 LEU A CA 1
ATOM 1041 C C . LEU A 1 135 ? -0.079 6.280 9.959 1.00 89.94 135 LEU A C 1
ATOM 1043 O O . LEU A 1 135 ? -1.009 5.852 10.644 1.00 89.94 135 LEU A O 1
ATOM 1047 N N . CYS A 1 136 ? 1.039 5.572 9.788 1.00 89.12 136 CYS A N 1
ATOM 1048 C CA . CYS A 1 136 ? 1.239 4.267 10.416 1.00 89.12 136 CYS A CA 1
ATOM 1049 C C . CYS A 1 136 ? 1.326 4.370 11.946 1.00 89.12 136 CYS A C 1
ATOM 1051 O O . CYS A 1 136 ? 0.780 3.507 12.634 1.00 89.12 136 CYS A O 1
ATOM 1053 N N . THR A 1 137 ? 1.947 5.426 12.488 1.00 88.75 137 THR A N 1
ATOM 1054 C CA . THR A 1 137 ? 2.003 5.651 13.944 1.00 88.75 137 THR A CA 1
ATOM 1055 C C . THR A 1 137 ? 0.648 6.023 14.540 1.00 88.75 137 THR A C 1
ATOM 1057 O O . THR A 1 137 ? 0.290 5.499 15.592 1.00 88.75 137 THR A O 1
ATOM 1060 N N . GLU A 1 138 ? -0.144 6.857 13.861 1.00 89.56 138 GLU A N 1
ATOM 1061 C CA . GLU A 1 138 ? -1.466 7.280 14.341 1.00 89.56 138 GLU A CA 1
ATOM 1062 C C . GLU A 1 138 ? -2.492 6.143 14.320 1.00 89.56 138 GLU A C 1
ATOM 1064 O O . GLU A 1 138 ? -3.342 6.032 15.206 1.00 89.56 138 GLU A O 1
ATOM 1069 N N . HIS A 1 139 ? -2.436 5.289 13.298 1.00 87.25 139 HIS A N 1
ATOM 1070 C CA . HIS A 1 139 ? -3.370 4.176 13.144 1.00 87.25 139 HIS A CA 1
ATOM 1071 C C . HIS A 1 139 ? -2.885 2.875 13.796 1.00 87.25 139 HIS A C 1
ATOM 1073 O O . HIS A 1 139 ? -3.675 1.941 13.924 1.00 87.25 139 HIS A O 1
ATOM 1079 N N . GLY A 1 140 ? -1.624 2.814 14.239 1.00 82.56 140 GLY A N 1
ATOM 1080 C CA . GLY A 1 140 ? -1.039 1.636 14.885 1.00 82.56 140 GLY A CA 1
ATOM 1081 C C . GLY A 1 140 ? -0.811 0.465 13.925 1.00 82.56 140 GLY A C 1
ATOM 1082 O O . GLY A 1 140 ? -0.969 -0.690 14.323 1.00 82.56 140 GLY A O 1
ATOM 1083 N N . ILE A 1 141 ? -0.468 0.764 12.670 1.00 88.38 141 ILE A N 1
ATOM 1084 C CA . ILE A 1 141 ? -0.276 -0.220 11.596 1.00 88.38 141 ILE A CA 1
ATOM 1085 C C . ILE A 1 141 ? 1.201 -0.607 11.509 1.00 88.38 141 ILE A C 1
ATOM 1087 O O . ILE A 1 141 ? 2.094 0.229 11.652 1.00 88.38 141 ILE A O 1
ATOM 1091 N N . ASN A 1 142 ? 1.460 -1.889 11.255 1.00 88.75 142 ASN A N 1
ATOM 1092 C CA . ASN A 1 142 ? 2.815 -2.418 11.165 1.00 88.75 142 ASN A CA 1
ATOM 1093 C C . ASN A 1 142 ? 3.535 -1.870 9.925 1.00 88.75 142 ASN A C 1
ATOM 1095 O O . ASN A 1 142 ? 3.046 -2.007 8.800 1.00 88.75 142 ASN A O 1
ATOM 1099 N N . LEU A 1 143 ? 4.711 -1.277 10.144 1.00 89.06 143 LEU A N 1
ATOM 1100 C CA . LEU A 1 143 ? 5.550 -0.697 9.100 1.00 89.06 143 LEU A CA 1
ATOM 1101 C C . LEU A 1 143 ? 6.792 -1.558 8.863 1.00 89.06 143 LEU A C 1
ATOM 1103 O O . LEU A 1 143 ? 7.534 -1.893 9.792 1.00 89.06 143 LEU A O 1
ATOM 1107 N N . LEU A 1 144 ? 7.051 -1.864 7.594 1.00 90.12 144 LEU A N 1
ATOM 1108 C CA . LEU A 1 144 ? 8.254 -2.552 7.148 1.00 90.12 144 LEU A CA 1
ATOM 1109 C C . LEU A 1 144 ? 8.973 -1.731 6.076 1.00 90.12 144 LEU A C 1
ATOM 1111 O O . LEU A 1 144 ? 8.357 -1.270 5.119 1.00 90.12 144 LEU A O 1
ATOM 1115 N N . LYS A 1 145 ? 10.283 -1.547 6.246 1.00 88.94 145 LYS A N 1
ATOM 1116 C CA . LYS A 1 145 ? 11.133 -0.799 5.316 1.00 88.94 145 LYS A CA 1
ATOM 1117 C C . LYS A 1 145 ? 11.952 -1.760 4.466 1.00 88.94 145 LYS A C 1
ATOM 1119 O O . LYS A 1 145 ? 12.522 -2.701 5.009 1.00 88.94 145 LYS A O 1
ATOM 1124 N N . ILE A 1 146 ? 12.010 -1.508 3.164 1.00 88.69 146 ILE A N 1
ATOM 1125 C CA . ILE A 1 146 ? 12.843 -2.231 2.197 1.00 88.69 146 ILE A CA 1
ATOM 1126 C C . ILE A 1 146 ? 13.694 -1.217 1.445 1.00 88.69 146 ILE A C 1
ATOM 1128 O O . ILE A 1 146 ? 13.244 -0.112 1.164 1.00 88.69 146 ILE A O 1
ATOM 1132 N N . ASP A 1 147 ? 14.926 -1.584 1.112 1.00 87.00 147 ASP A N 1
ATOM 1133 C CA . ASP A 1 147 ? 15.886 -0.631 0.559 1.00 87.00 147 ASP A CA 1
ATOM 1134 C C . ASP A 1 147 ? 15.506 -0.167 -0.853 1.00 87.00 147 ASP A C 1
ATOM 1136 O O . ASP A 1 147 ? 15.419 1.033 -1.110 1.00 87.00 147 ASP A O 1
ATOM 1140 N N . ASP A 1 148 ? 15.169 -1.099 -1.751 1.00 89.06 148 ASP A N 1
ATOM 1141 C CA . ASP A 1 148 ? 14.968 -0.799 -3.171 1.00 89.06 148 ASP A CA 1
ATOM 1142 C C . ASP A 1 148 ? 13.498 -0.770 -3.610 1.00 89.06 148 ASP A C 1
ATOM 1144 O O . ASP A 1 148 ? 12.778 -1.770 -3.552 1.00 89.06 148 ASP A O 1
ATOM 1148 N N . SER A 1 149 ? 13.089 0.352 -4.208 1.00 88.12 149 SER A N 1
ATOM 1149 C CA . SER A 1 149 ? 11.756 0.542 -4.800 1.00 88.12 149 SER A CA 1
ATOM 1150 C C . SER A 1 149 ? 11.495 -0.342 -6.028 1.00 88.12 149 SER A C 1
ATOM 1152 O O . SER A 1 149 ? 10.355 -0.718 -6.304 1.00 88.12 149 SER A O 1
ATOM 1154 N N . LYS A 1 150 ? 12.543 -0.719 -6.771 1.00 88.31 150 LYS A N 1
ATOM 1155 C CA . LYS A 1 150 ? 12.430 -1.620 -7.932 1.00 88.31 150 LYS A CA 1
ATOM 1156 C C . LYS A 1 150 ? 12.169 -3.070 -7.517 1.00 88.31 150 LYS A C 1
ATOM 1158 O O . LYS A 1 150 ? 11.288 -3.696 -8.093 1.00 88.31 150 LYS A O 1
ATOM 1163 N N . LYS A 1 151 ? 12.843 -3.561 -6.468 1.00 89.19 151 LYS A N 1
ATOM 1164 C CA . LYS A 1 151 ? 12.596 -4.903 -5.902 1.00 89.19 151 LYS A CA 1
ATOM 1165 C C . LYS A 1 151 ? 11.163 -5.024 -5.381 1.00 89.19 151 LYS A C 1
ATOM 1167 O O . LYS A 1 151 ? 10.475 -5.999 -5.660 1.00 89.19 151 LYS A O 1
ATOM 1172 N N . LEU A 1 152 ? 10.678 -3.980 -4.708 1.00 89.62 152 LEU A N 1
ATOM 1173 C CA . LEU A 1 152 ? 9.275 -3.887 -4.301 1.00 89.62 152 LEU A CA 1
ATOM 1174 C C . LEU A 1 152 ? 8.306 -3.898 -5.484 1.00 89.62 152 LEU A C 1
ATOM 1176 O O . LEU A 1 152 ? 7.254 -4.529 -5.413 1.00 89.62 152 LEU A O 1
ATOM 1180 N N . GLY A 1 153 ? 8.658 -3.216 -6.574 1.00 90.19 153 GLY A N 1
ATOM 1181 C CA . GLY A 1 153 ? 7.888 -3.223 -7.816 1.00 90.19 153 GLY A CA 1
ATOM 1182 C C . GLY A 1 153 ? 7.768 -4.613 -8.444 1.00 90.19 153 GLY A C 1
ATOM 1183 O O . GLY A 1 153 ? 6.693 -4.984 -8.913 1.00 90.19 153 GLY A O 1
ATOM 1184 N N . GLU A 1 154 ? 8.841 -5.405 -8.402 1.00 88.69 154 GLU A N 1
ATOM 1185 C CA . GLU A 1 154 ? 8.842 -6.807 -8.838 1.00 88.69 154 GLU A CA 1
ATOM 1186 C C . GLU A 1 154 ? 7.915 -7.670 -7.988 1.00 88.69 154 GLU A C 1
ATOM 1188 O O . GLU A 1 154 ? 7.081 -8.392 -8.535 1.00 88.69 154 GLU A O 1
ATOM 1193 N N . TRP A 1 155 ? 7.987 -7.545 -6.662 1.00 89.12 155 TRP A N 1
ATOM 1194 C CA . TRP A 1 155 ? 7.152 -8.332 -5.749 1.00 89.12 155 TRP A CA 1
ATOM 1195 C C . TRP A 1 155 ? 5.676 -7.935 -5.800 1.00 89.12 155 TRP A C 1
ATOM 1197 O O . TRP A 1 155 ? 4.804 -8.788 -5.667 1.00 89.12 155 TRP A O 1
ATOM 1207 N N . ALA A 1 156 ? 5.388 -6.658 -6.060 1.00 88.44 156 ALA A N 1
ATOM 1208 C CA . ALA A 1 156 ? 4.035 -6.151 -6.272 1.00 88.44 156 ALA A CA 1
ATOM 1209 C C . ALA A 1 156 ? 3.472 -6.469 -7.674 1.00 88.44 156 ALA A C 1
ATOM 1211 O O . ALA A 1 156 ? 2.361 -6.047 -7.995 1.00 88.44 156 ALA A O 1
ATOM 1212 N N . GLY A 1 157 ? 4.226 -7.169 -8.531 1.00 87.25 157 GLY A N 1
ATOM 1213 C CA . GLY A 1 157 ? 3.770 -7.570 -9.862 1.00 87.25 157 GLY A CA 1
ATOM 1214 C C . GLY A 1 157 ? 3.723 -6.432 -10.888 1.00 87.25 157 GLY A C 1
ATOM 1215 O O . GLY A 1 157 ? 3.070 -6.563 -11.921 1.00 87.25 157 GLY A O 1
ATOM 1216 N N . LEU A 1 158 ? 4.428 -5.316 -10.661 1.00 86.62 158 LEU A N 1
ATOM 1217 C CA . LEU A 1 158 ? 4.503 -4.186 -11.603 1.00 86.62 158 LEU A CA 1
ATOM 1218 C C . LEU A 1 158 ? 5.544 -4.379 -12.711 1.00 86.62 158 LEU A C 1
ATOM 1220 O O . LEU A 1 158 ? 6.203 -3.434 -13.156 1.00 86.62 158 LEU A O 1
ATOM 1224 N N . CYS A 1 159 ? 5.684 -5.616 -13.173 1.00 88.69 159 CYS A N 1
ATOM 1225 C CA . CYS A 1 159 ? 6.698 -6.006 -14.135 1.00 88.69 159 CYS A CA 1
ATOM 1226 C C . CYS A 1 159 ? 6.073 -6.608 -15.377 1.00 88.69 159 CYS A C 1
ATOM 1228 O O . CYS A 1 159 ? 5.148 -7.414 -15.313 1.00 88.69 159 CYS A O 1
ATOM 1230 N N . LYS A 1 160 ? 6.627 -6.242 -16.531 1.00 87.75 160 LYS A N 1
ATOM 1231 C CA . LYS A 1 160 ? 6.344 -6.949 -17.779 1.00 87.75 160 LYS A CA 1
ATOM 1232 C C . LYS A 1 160 ? 7.306 -8.123 -17.899 1.00 87.75 160 LYS A C 1
ATOM 1234 O O . LYS A 1 160 ? 8.523 -7.925 -17.846 1.00 87.75 160 LYS A O 1
ATOM 1239 N N . ILE A 1 161 ? 6.728 -9.309 -18.041 1.00 88.50 161 ILE A N 1
ATOM 1240 C CA . ILE A 1 161 ? 7.440 -10.570 -18.230 1.00 88.50 161 ILE A CA 1
ATOM 1241 C C . ILE A 1 161 ? 7.677 -10.758 -19.731 1.00 88.50 161 ILE A C 1
ATOM 1243 O O . ILE A 1 161 ? 6.753 -10.592 -20.530 1.00 88.50 161 ILE A O 1
ATOM 1247 N N . ASP A 1 162 ? 8.908 -11.086 -20.113 1.00 88.19 162 ASP A N 1
ATOM 1248 C CA . ASP A 1 162 ? 9.227 -11.489 -21.482 1.00 88.19 162 ASP A CA 1
ATOM 1249 C C . ASP A 1 162 ? 9.029 -12.989 -21.703 1.00 88.19 162 ASP A C 1
ATOM 1251 O O . ASP A 1 162 ? 8.822 -13.765 -20.777 1.00 88.19 162 ASP A O 1
ATOM 1255 N N . ARG A 1 163 ? 9.171 -13.431 -22.954 1.00 86.62 163 ARG A N 1
ATOM 1256 C CA . ARG A 1 163 ? 9.040 -14.843 -23.349 1.00 86.62 163 ARG A CA 1
ATOM 1257 C C . ARG A 1 163 ? 10.015 -15.795 -22.635 1.00 86.62 163 ARG A C 1
ATOM 1259 O O . ARG A 1 163 ? 9.737 -16.981 -22.571 1.00 86.62 163 ARG A O 1
ATOM 1266 N N . GLU A 1 164 ? 11.115 -15.281 -22.086 1.00 83.19 164 GLU A N 1
ATOM 1267 C CA . GLU A 1 164 ? 12.121 -16.036 -21.314 1.00 83.19 164 GLU A CA 1
ATOM 1268 C C . GLU A 1 164 ? 11.851 -16.031 -19.795 1.00 83.19 164 GLU A C 1
ATOM 1270 O O . GLU A 1 164 ? 12.692 -16.466 -19.015 1.00 83.19 164 GLU A O 1
ATOM 1275 N N . GLY A 1 165 ? 10.729 -15.459 -19.342 1.00 81.12 165 GLY A N 1
ATOM 1276 C CA . GLY A 1 165 ? 10.388 -15.370 -17.916 1.00 81.12 165 GLY A CA 1
ATOM 1277 C C . GLY A 1 165 ? 11.134 -14.277 -17.139 1.00 81.12 165 GLY A C 1
ATOM 1278 O O . GLY A 1 165 ? 10.886 -14.093 -15.951 1.00 81.12 165 GLY A O 1
ATOM 1279 N N . LYS A 1 166 ? 12.017 -13.508 -17.790 1.00 82.44 166 LYS A N 1
ATOM 1280 C CA . LYS A 1 166 ? 12.749 -12.392 -17.167 1.00 82.44 166 LYS A CA 1
ATOM 1281 C C . LYS A 1 166 ? 11.929 -11.096 -17.190 1.00 82.44 166 LYS A C 1
ATOM 1283 O O . LYS A 1 166 ? 11.231 -10.804 -18.162 1.00 82.44 166 LYS A O 1
ATOM 1288 N N . ALA A 1 167 ? 12.041 -10.296 -16.129 1.00 83.31 167 ALA A N 1
ATOM 1289 C CA . ALA A 1 167 ? 11.398 -8.988 -16.024 1.00 83.31 167 ALA A CA 1
ATOM 1290 C C . ALA A 1 167 ? 12.212 -7.920 -16.777 1.00 83.31 167 ALA A C 1
ATOM 1292 O O . ALA A 1 167 ? 13.347 -7.633 -16.405 1.00 83.31 167 ALA A O 1
ATOM 1293 N N . ARG A 1 168 ? 11.647 -7.304 -17.829 1.00 82.31 168 ARG A N 1
ATOM 1294 C CA . ARG A 1 168 ? 12.381 -6.313 -18.658 1.00 82.31 168 ARG A CA 1
ATOM 1295 C C . ARG A 1 168 ? 11.818 -4.893 -18.599 1.00 82.31 168 ARG A C 1
ATOM 1297 O O . ARG A 1 168 ? 12.378 -3.980 -19.200 1.00 82.31 168 ARG A O 1
ATOM 1304 N N . LYS A 1 169 ? 10.740 -4.660 -17.840 1.00 85.31 169 LYS A N 1
ATOM 1305 C CA . LYS A 1 169 ? 10.190 -3.315 -17.558 1.00 85.31 169 LYS A CA 1
ATOM 1306 C C . LYS A 1 169 ? 9.596 -3.263 -16.154 1.00 85.31 169 LYS A C 1
ATOM 1308 O O . LYS A 1 169 ? 8.379 -3.333 -15.996 1.00 85.31 169 LYS A O 1
ATOM 1313 N N . VAL A 1 170 ? 10.476 -3.185 -15.163 1.00 87.44 170 VAL A N 1
ATOM 1314 C CA . VAL A 1 170 ? 10.119 -3.054 -13.747 1.00 87.44 170 VAL A CA 1
ATOM 1315 C C . VAL A 1 170 ? 9.756 -1.602 -13.458 1.00 87.44 170 VAL A C 1
ATOM 1317 O O . VAL A 1 170 ? 10.588 -0.709 -13.636 1.00 87.44 170 VAL A O 1
ATOM 1320 N N . VAL A 1 171 ? 8.523 -1.359 -13.019 1.00 89.00 171 VAL A N 1
ATOM 1321 C CA . VAL A 1 171 ? 8.125 -0.053 -12.479 1.00 89.00 171 VAL A CA 1
ATOM 1322 C C . VAL A 1 171 ? 8.391 -0.053 -10.978 1.00 89.00 171 VAL A C 1
ATOM 1324 O O . VAL A 1 171 ? 8.022 -0.996 -10.287 1.00 89.00 171 VAL A O 1
ATOM 1327 N N . GLY A 1 172 ? 9.039 0.997 -10.472 1.00 89.69 172 GLY A N 1
ATOM 1328 C CA . GLY A 1 172 ? 9.311 1.130 -9.042 1.00 89.69 172 GLY A CA 1
ATOM 1329 C C . GLY A 1 172 ? 8.038 1.381 -8.231 1.00 89.69 172 GLY A C 1
ATOM 1330 O O . GLY A 1 172 ? 7.186 2.175 -8.631 1.00 89.69 172 GLY A O 1
ATOM 1331 N N . CYS A 1 173 ? 7.944 0.732 -7.073 1.00 88.88 173 CYS A N 1
ATOM 1332 C CA . CYS A 1 173 ? 6.936 0.999 -6.052 1.00 88.88 173 CYS A CA 1
ATOM 1333 C C . CYS A 1 173 ? 7.592 1.679 -4.853 1.00 88.88 173 CYS A C 1
ATOM 1335 O O . CYS A 1 173 ? 8.523 1.131 -4.268 1.00 88.88 173 CYS A O 1
ATOM 1337 N N . SER A 1 174 ? 7.073 2.836 -4.446 1.00 89.25 174 SER A N 1
ATOM 1338 C CA . SER A 1 174 ? 7.515 3.508 -3.215 1.00 89.25 174 SER A CA 1
ATOM 1339 C C . SER A 1 174 ? 6.787 2.979 -1.980 1.00 89.25 174 SER A C 1
ATOM 1341 O O . SER A 1 174 ? 7.396 2.785 -0.932 1.00 89.25 174 SER A O 1
ATOM 1343 N N . CYS A 1 175 ? 5.480 2.732 -2.099 1.00 89.56 175 CYS A N 1
ATOM 1344 C CA . CYS A 1 175 ? 4.646 2.260 -0.999 1.00 89.56 175 CYS A CA 1
ATOM 1345 C C . CYS A 1 175 ? 3.693 1.174 -1.480 1.00 89.56 175 CYS A C 1
ATOM 1347 O O . CYS A 1 175 ? 3.115 1.269 -2.572 1.00 89.56 175 CYS A O 1
ATOM 1349 N N . VAL A 1 176 ? 3.530 0.169 -0.630 1.00 91.25 176 VAL A N 1
ATOM 1350 C CA . VAL A 1 176 ? 2.631 -0.956 -0.835 1.00 91.25 176 VAL A CA 1
ATOM 1351 C C . VAL A 1 176 ? 1.904 -1.231 0.472 1.00 91.25 176 VAL A C 1
ATOM 1353 O O . VAL A 1 176 ? 2.533 -1.336 1.521 1.00 91.25 176 VAL A O 1
ATOM 1356 N N . VAL A 1 177 ? 0.582 -1.350 0.419 1.00 91.25 177 VAL A N 1
ATOM 1357 C CA . VAL A 1 177 ? -0.246 -1.636 1.594 1.00 91.25 177 VAL A CA 1
ATOM 1358 C C . VAL A 1 177 ? -1.085 -2.874 1.330 1.00 91.25 177 VAL A C 1
ATOM 1360 O O . VAL A 1 177 ? -1.752 -2.970 0.299 1.00 91.25 177 VAL A O 1
ATOM 1363 N N . VAL A 1 178 ? -1.075 -3.809 2.277 1.00 91.38 178 VAL A N 1
ATOM 1364 C CA . VAL A 1 178 ? -1.919 -5.003 2.227 1.00 91.38 178 VAL A CA 1
ATOM 1365 C C . VAL A 1 178 ? -3.211 -4.725 2.985 1.00 91.38 178 VAL A C 1
ATOM 1367 O O . VAL A 1 178 ? -3.184 -4.381 4.171 1.00 91.38 178 VAL A O 1
ATOM 1370 N N . LYS A 1 179 ? -4.332 -4.841 2.270 1.00 90.25 179 LYS A N 1
ATOM 1371 C CA . LYS A 1 179 ? -5.688 -4.745 2.816 1.00 90.25 179 LYS A CA 1
ATOM 1372 C C . LYS A 1 179 ? -6.225 -6.109 3.198 1.00 90.25 179 LYS A C 1
ATOM 1374 O O . LYS A 1 179 ? -6.727 -6.261 4.293 1.00 90.25 179 LYS A O 1
ATOM 1379 N N . ASP A 1 180 ? -6.057 -7.088 2.315 1.00 88.81 180 ASP A N 1
ATOM 1380 C CA . ASP A 1 180 ? -6.559 -8.442 2.517 1.00 88.81 180 ASP A CA 1
ATOM 1381 C C . ASP A 1 180 ? -5.467 -9.451 2.162 1.00 88.81 180 ASP A C 1
ATOM 1383 O O . ASP A 1 180 ? -4.887 -9.414 1.074 1.00 88.81 180 ASP A O 1
ATOM 1387 N N . TYR A 1 181 ? -5.186 -10.370 3.086 1.00 82.81 181 TYR A N 1
ATOM 1388 C CA . TYR A 1 181 ? -4.220 -11.452 2.869 1.00 82.81 181 TYR A CA 1
ATOM 1389 C C . TYR A 1 181 ? -4.822 -12.636 2.102 1.00 82.81 181 TYR A C 1
ATOM 1391 O O . TYR A 1 181 ? -4.097 -13.440 1.515 1.00 82.81 181 TYR A O 1
ATOM 1399 N N . GLY A 1 182 ? -6.155 -12.728 2.077 1.00 83.12 182 GLY A N 1
ATOM 1400 C CA . GLY A 1 182 ? -6.928 -13.737 1.358 1.00 83.12 182 GLY A CA 1
ATOM 1401 C C . GLY A 1 182 ? -6.857 -15.138 1.968 1.00 83.12 182 GLY A C 1
ATOM 1402 O O . GLY A 1 182 ? -7.890 -15.684 2.347 1.00 83.12 182 GLY A O 1
ATOM 1403 N N . LYS A 1 183 ? -5.658 -15.718 2.078 1.00 78.81 183 LYS A N 1
ATOM 1404 C CA . LYS A 1 183 ? -5.418 -17.032 2.689 1.00 78.81 183 LYS A CA 1
ATOM 1405 C C . LYS A 1 183 ? -4.445 -16.923 3.850 1.00 78.81 183 LYS A C 1
ATOM 1407 O O . LYS A 1 183 ? -3.364 -16.355 3.707 1.00 78.81 183 LYS A O 1
ATOM 1412 N N . GLU A 1 184 ? -4.812 -17.548 4.959 1.00 73.38 184 GLU A N 1
ATOM 1413 C CA . GLU A 1 184 ? -3.903 -17.781 6.074 1.00 73.38 184 GL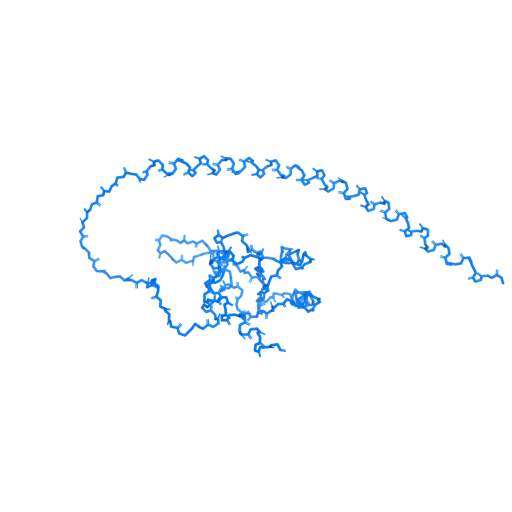U A CA 1
ATOM 1414 C C . GLU A 1 184 ? -2.822 -18.773 5.629 1.00 73.38 184 GLU A C 1
ATOM 1416 O O . GLU A 1 184 ? -3.113 -19.863 5.133 1.00 73.38 184 GLU A O 1
ATOM 1421 N N . SER A 1 185 ? -1.564 -18.349 5.708 1.00 79.38 185 SER A N 1
ATOM 1422 C CA . SER A 1 185 ? -0.395 -19.128 5.301 1.00 79.38 185 SER A CA 1
ATOM 1423 C C . SER A 1 185 ? 0.690 -18.978 6.357 1.00 79.38 185 SER A C 1
ATOM 1425 O O . SER A 1 185 ? 0.732 -17.961 7.047 1.00 79.38 185 SER A O 1
ATOM 1427 N N . GLN A 1 186 ? 1.598 -19.954 6.438 1.00 81.94 186 GLN A N 1
ATOM 1428 C CA . GLN A 1 186 ? 2.719 -19.948 7.391 1.00 81.94 186 GLN A CA 1
ATOM 1429 C C . GLN A 1 186 ? 3.553 -18.657 7.308 1.00 81.94 186 GLN A C 1
ATOM 1431 O O . GLN A 1 186 ? 4.087 -18.186 8.307 1.00 81.94 186 GLN A O 1
ATOM 1436 N N . ALA A 1 187 ? 3.617 -18.039 6.125 1.00 83.00 187 ALA A N 1
ATOM 1437 C CA . ALA A 1 187 ? 4.291 -16.767 5.914 1.00 83.00 187 ALA A CA 1
ATOM 1438 C C . ALA A 1 187 ? 3.664 -15.604 6.709 1.00 83.00 187 ALA A C 1
ATOM 1440 O O . ALA A 1 187 ? 4.393 -14.736 7.185 1.00 83.00 187 ALA A O 1
ATOM 1441 N N . LEU A 1 188 ? 2.339 -15.574 6.892 1.00 81.75 188 LEU A N 1
ATOM 1442 C CA . LEU A 1 188 ? 1.686 -14.536 7.700 1.00 81.75 188 LEU A CA 1
ATOM 1443 C C . LEU A 1 188 ? 2.033 -14.673 9.176 1.00 81.75 188 LEU A C 1
ATOM 1445 O O . LEU A 1 188 ? 2.303 -13.664 9.824 1.00 81.75 188 LEU A O 1
ATOM 1449 N N . ASP A 1 189 ? 2.071 -15.901 9.686 1.00 85.69 189 ASP A N 1
ATOM 1450 C CA . ASP A 1 189 ? 2.376 -16.170 11.091 1.00 85.69 189 ASP A CA 1
ATOM 1451 C C . ASP A 1 189 ? 3.790 -15.699 11.441 1.00 85.69 189 ASP A C 1
ATOM 1453 O O . ASP A 1 189 ? 3.984 -14.987 12.427 1.00 85.69 189 ASP A O 1
ATOM 1457 N N . VAL A 1 190 ? 4.758 -15.982 10.564 1.00 86.38 190 VAL A N 1
ATOM 1458 C CA . VAL A 1 190 ? 6.149 -15.523 10.704 1.00 86.38 190 VAL A CA 1
ATOM 1459 C C . VAL A 1 190 ? 6.240 -13.994 10.692 1.00 86.38 190 VAL A C 1
ATOM 1461 O O . VAL A 1 190 ? 6.971 -13.403 11.490 1.00 86.38 190 VAL A O 1
ATOM 1464 N N . LEU A 1 191 ? 5.471 -13.317 9.831 1.00 84.50 191 LEU A N 1
ATOM 1465 C CA . LEU A 1 191 ? 5.428 -11.852 9.830 1.00 84.50 191 LEU A CA 1
ATOM 1466 C C . LEU A 1 191 ? 4.798 -11.302 11.107 1.00 84.50 191 LEU A C 1
ATOM 1468 O O . LEU A 1 191 ? 5.329 -10.357 11.691 1.00 84.50 191 LEU A O 1
ATOM 1472 N N . HIS A 1 192 ? 3.694 -11.886 11.568 1.00 85.06 192 HIS A N 1
ATOM 1473 C CA . HIS A 1 192 ? 3.055 -11.481 12.815 1.00 85.06 192 HIS A CA 1
ATOM 1474 C C . HIS A 1 192 ? 3.978 -11.678 14.021 1.00 85.06 192 HIS A C 1
ATOM 1476 O O . HIS A 1 192 ? 4.039 -10.794 14.878 1.00 85.06 192 HIS A O 1
ATOM 1482 N N . GLU A 1 193 ? 4.739 -12.770 14.069 1.00 87.31 193 GLU A N 1
ATOM 1483 C CA . GLU A 1 193 ? 5.731 -13.031 15.113 1.00 87.31 193 GLU A CA 1
ATOM 1484 C C . GLU A 1 193 ? 6.896 -12.033 15.069 1.00 87.31 193 GLU A C 1
ATOM 1486 O O . GLU A 1 193 ? 7.297 -11.493 16.106 1.00 87.31 193 GLU A O 1
ATOM 1491 N N . TYR A 1 194 ? 7.377 -11.684 13.873 1.00 85.62 194 TYR A N 1
ATOM 1492 C CA . TYR A 1 194 ? 8.382 -10.635 13.703 1.00 85.62 194 TYR A CA 1
ATOM 1493 C C . TYR A 1 194 ? 7.883 -9.273 14.206 1.00 85.62 194 TYR A C 1
ATOM 1495 O O . TYR A 1 194 ? 8.581 -8.596 14.962 1.00 85.62 194 TYR A O 1
ATOM 1503 N N . PHE A 1 195 ? 6.661 -8.869 13.847 1.00 84.25 195 PHE A N 1
ATOM 1504 C CA . PHE A 1 195 ? 6.096 -7.604 14.327 1.00 84.25 195 PHE A CA 1
ATOM 1505 C C . PHE A 1 195 ? 5.808 -7.623 15.819 1.00 84.25 195 PHE A C 1
ATOM 1507 O O . PHE A 1 195 ? 5.983 -6.599 16.468 1.00 84.25 195 PHE A O 1
ATOM 1514 N N . ARG A 1 196 ? 5.416 -8.771 16.376 1.00 85.31 196 ARG A N 1
ATOM 1515 C CA . ARG A 1 196 ? 5.252 -8.937 17.821 1.00 85.31 196 ARG A CA 1
ATOM 1516 C C . ARG A 1 196 ? 6.578 -8.792 18.565 1.00 85.31 196 ARG A C 1
ATOM 1518 O O . ARG A 1 196 ? 6.583 -8.235 19.652 1.00 85.31 196 ARG A O 1
ATOM 1525 N N . SER A 1 197 ? 7.674 -9.261 17.974 1.00 83.19 197 SER A N 1
ATOM 1526 C CA . SER A 1 197 ? 9.022 -9.176 18.551 1.00 83.19 197 SER A CA 1
ATOM 1527 C C . SER A 1 197 ? 9.650 -7.786 18.408 1.00 83.19 197 SER A C 1
ATOM 1529 O O . SER A 1 197 ? 10.512 -7.407 19.192 1.00 83.19 197 SER A O 1
ATOM 1531 N N . LYS A 1 198 ? 9.242 -7.034 17.381 1.00 75.50 198 LYS A N 1
ATOM 1532 C CA . LYS A 1 198 ? 9.753 -5.694 17.060 1.00 75.50 198 LYS A CA 1
ATOM 1533 C C . LYS A 1 198 ? 9.002 -4.557 17.767 1.00 75.50 198 LYS A C 1
ATOM 1535 O O . LYS A 1 198 ? 9.460 -3.417 17.708 1.00 75.50 198 LYS A O 1
ATOM 1540 N N . LYS A 1 199 ? 7.842 -4.847 18.358 1.00 57.22 199 LYS A N 1
ATOM 1541 C CA . LYS A 1 199 ? 6.996 -3.878 19.066 1.00 57.22 199 LYS A CA 1
ATOM 1542 C C . LYS A 1 199 ? 7.441 -3.717 20.511 1.00 57.22 199 LYS A C 1
ATOM 1544 O O . LYS A 1 199 ? 7.392 -2.562 20.982 1.00 57.22 199 LYS A O 1
#

Sequence (199 aa):
MVLRKFIGRQTFQNLERISKASKLESALYYASLNKQSVVQSRTSLESRWQTSLRTSVSKPKMASDTEGDDVPMAAGGVMDIYTALQEVLKTSLIHDGLARGLHECAKALDKRQAHLCILANNCDEPAYVKLVEALCTEHGINLLKIDDSKKLGEWAGLCKIDREGKARKVVGCSCVVVKDYGKESQALDVLHEYFRSKK

pLDDT: mean 70.36, std 21.08, range [30.69, 91.38]